Protein AF-0000000082107453 (afdb_homodimer)

Organism: Oncorhynchus tshawytscha (NCBI:txid74940)

Radius of gyration: 22.56 Å; Cα contacts (8 Å, |Δi|>4): 355; chains: 2; bounding box: 52×64×51 Å

pLDDT: mean 83.64, std 21.7, range [22.55, 98.5]

Sequence (308 aa):
MDPKAVREDLRLFQSTLLQDGLKELLNENKLIDCILKVGDRSLPCHRLILAACSPYFRELYFSGDAKEMEKEVVLENLDPTIMEMIVNYMYSAEIDITDDNVQDIFAVANRFQIPSVFTVCANFLQKKLSPGNCMDCLSTKRIKELHYSATFIRMDPKAVREDLRLFQSTLLQDGLKELLNENKLIDCILKVGDRSLPCHRLILAACSPYFRELYFSGDAKEMEKEVVLENLDPTIMEMIVNYMYSAEIDITDDNVQDIFAVANRFQIPSVFTVCANFLQKKLSPGNCMDCLSTKRIKELHYSATFIR

Solvent-accessible surface area (backbone atoms only — not comparable to full-atom values): 17116 Å² total; per-residue (Å²): 129,61,65,67,58,53,48,52,47,40,36,53,40,40,48,50,43,39,26,53,24,43,42,50,33,56,75,67,64,52,81,58,60,27,31,43,31,23,79,94,42,76,44,75,39,42,57,68,60,45,33,24,50,10,64,48,47,31,45,64,62,61,74,56,76,65,91,66,67,66,48,64,45,81,46,75,99,50,61,48,69,54,51,52,44,51,53,44,22,77,39,61,36,47,73,92,79,44,90,89,46,31,65,62,47,30,53,51,23,56,73,44,41,26,65,60,57,29,50,54,35,50,50,56,52,49,62,51,53,35,65,89,53,18,72,75,65,71,84,71,67,71,60,53,64,58,56,59,68,58,59,65,79,109,129,61,66,65,57,53,49,52,48,41,36,52,41,38,48,50,42,40,25,53,24,42,42,51,32,55,76,66,63,53,81,59,61,27,31,43,32,23,79,95,41,75,43,77,39,42,57,69,60,45,32,24,50,11,64,49,46,32,46,64,62,62,74,55,78,67,89,65,66,66,47,62,42,81,44,75,98,49,60,47,69,54,52,50,44,52,54,44,22,77,39,62,37,48,72,91,78,44,91,90,45,33,66,61,48,31,53,50,23,55,72,42,41,26,63,59,56,29,51,53,35,51,50,56,53,48,62,49,48,37,66,89,53,16,75,78,68,68,73,76,68,73,62,53,64,59,57,59,68,59,61,66,80,110

InterPro domains:
  IPR000210 BTB/POZ domain [PF00651] (22-128)
  IPR000210 BTB/POZ domain [PS50097] (32-99)
  IPR000210 BTB/POZ domain [SM00225] (32-129)
  IPR011333 SKP1/BTB/POZ domain superfamily [G3DSA:3.30.710.10] (5-151)
  IPR011333 SKP1/BTB/POZ domain superfamily [SSF54695] (16-127)

Foldseek 3Di:
DPPVVVVVVVVVVVLQVQLVVQVVCLVVVHPFQAWEAEPPDIRTDHLVLLLVQFVQSVCVCPVDDNVDDDRYDYDYPADPVLVVQVRNCSRHVDHDDDPVCLVRNLVVCVVRVRPVSVVVSLVVVVVCCPVVNVVPVPDPPPNVVSVVVVVVVD/DPPVVVVVVVVVVVLQVQLVVQVVCLVVVHPFQAWEAEPPDIRTDHLVLLLVQFVQSVCVCPVDDNVDDDRYDYDYPADPVLVVQVRNCSRHVDHDDDPVCLVRNLVVCVVRVRPVSVVVSLVVVVVCCPVVNVPPPPPPPPNVVSVVVVVVVD

Nearest PDB structures (foldseek):
  4hxi-assembly1_A  TM=8.666E-01  e=2.387E-11  Homo sapiens
  8gq6-assembly1_A  TM=8.359E-01  e=3.745E-11  Homo sapiens
  8h38-assembly1_I  TM=8.330E-01  e=4.542E-11  Homo sapiens
  8h33-assembly1_B  TM=8.153E-01  e=6.681E-11  Homo sapiens
  8khp-assembly1_B  TM=8.112E-01  e=5.165E-11  Homo sapiens

Structure (mmCIF, N/CA/C/O backbone):
data_AF-0000000082107453-model_v1
#
loop_
_entity.id
_entity.type
_entity.pdbx_description
1 polymer 'BTB domain-containing protein'
#
loop_
_atom_site.group_PDB
_atom_site.id
_atom_site.type_symbol
_atom_site.label_atom_id
_atom_site.label_alt_id
_atom_site.label_comp_id
_atom_site.label_asym_id
_atom_site.label_entity_id
_atom_site.label_seq_id
_atom_site.pdbx_PDB_ins_code
_atom_site.Cartn_x
_atom_site.Cartn_y
_atom_site.Cartn_z
_atom_site.occupancy
_atom_site.B_iso_or_equiv
_atom_site.auth_seq_id
_atom_site.auth_comp_id
_atom_site.auth_asym_id
_atom_site.auth_atom_id
_atom_site.pdbx_PDB_model_num
ATOM 1 N N . MET A 1 1 ? 19.172 20 5.113 1 64.06 1 MET A N 1
ATOM 2 C CA . MET A 1 1 ? 19.078 18.562 4.805 1 64.06 1 MET A CA 1
ATOM 3 C C . MET A 1 1 ? 18.984 18.344 3.299 1 64.06 1 MET A C 1
ATOM 5 O O . MET A 1 1 ? 18.391 19.156 2.582 1 64.06 1 MET A O 1
ATOM 9 N N . ASP A 1 2 ? 19.719 17.453 2.723 1 81.94 2 ASP A N 1
ATOM 10 C CA . ASP A 1 2 ? 19.656 17.125 1.303 1 81.94 2 ASP A CA 1
ATOM 11 C C . ASP A 1 2 ? 18.25 16.703 0.891 1 81.94 2 ASP A C 1
ATOM 13 O O . ASP A 1 2 ? 17.703 15.734 1.416 1 81.94 2 ASP A O 1
ATOM 17 N N . PRO A 1 3 ? 17.656 17.484 0.155 1 82.81 3 PRO A N 1
ATOM 18 C CA . PRO A 1 3 ? 16.281 17.203 -0.256 1 82.81 3 PRO A CA 1
ATOM 19 C C . PRO A 1 3 ? 16.109 15.797 -0.823 1 82.81 3 PRO A C 1
ATOM 21 O O . PRO A 1 3 ? 15.055 15.18 -0.64 1 82.81 3 PRO A O 1
ATOM 24 N N . LYS A 1 4 ? 17.031 15.352 -1.451 1 85.31 4 LYS A N 1
ATOM 25 C CA . LYS A 1 4 ? 16.969 14 -2.004 1 85.31 4 LYS A CA 1
ATOM 26 C C . LYS A 1 4 ? 16.906 12.953 -0.893 1 85.31 4 LYS A C 1
ATOM 28 O O . LYS A 1 4 ? 16.156 11.984 -0.984 1 85.31 4 LYS A O 1
ATOM 33 N N . ALA A 1 5 ? 17.688 13.234 0.056 1 84.81 5 ALA A N 1
ATOM 34 C CA . ALA A 1 5 ? 17.734 12.305 1.187 1 84.81 5 ALA A CA 1
ATOM 35 C C . ALA A 1 5 ? 16.391 12.281 1.925 1 84.81 5 ALA A C 1
ATOM 37 O O . ALA A 1 5 ? 15.93 11.219 2.336 1 84.81 5 ALA A O 1
ATOM 38 N N . VAL A 1 6 ? 15.797 13.398 2.08 1 86.31 6 VAL A N 1
ATOM 39 C CA . VAL A 1 6 ? 14.523 13.508 2.775 1 86.31 6 VAL A CA 1
ATOM 40 C C . VAL A 1 6 ? 13.445 12.742 1.998 1 86.31 6 VAL A C 1
ATOM 42 O O . VAL A 1 6 ? 12.625 12.039 2.588 1 86.31 6 VAL A O 1
ATOM 45 N N . ARG A 1 7 ? 13.492 12.875 0.689 1 89.12 7 ARG A N 1
ATOM 46 C CA . ARG A 1 7 ? 12.523 12.188 -0.157 1 89.12 7 ARG A CA 1
ATOM 47 C C . ARG A 1 7 ? 12.672 10.672 -0.033 1 89.12 7 ARG A C 1
ATOM 49 O O . ARG A 1 7 ? 11.68 9.945 0.022 1 89.12 7 ARG A O 1
ATOM 56 N N . GLU A 1 8 ? 13.82 10.227 -0.028 1 87.69 8 GLU A N 1
ATOM 57 C CA . GLU A 1 8 ? 14.078 8.789 0.087 1 87.69 8 GLU A CA 1
ATOM 58 C C . GLU A 1 8 ? 13.617 8.25 1.438 1 87.69 8 GLU A C 1
ATOM 60 O O . GLU A 1 8 ? 13.078 7.152 1.521 1 87.69 8 GLU A O 1
ATOM 65 N N . ASP A 1 9 ? 13.844 9.078 2.41 1 88.38 9 ASP A N 1
ATOM 66 C CA . ASP A 1 9 ? 13.391 8.688 3.74 1 88.38 9 ASP A CA 1
ATOM 67 C C . ASP A 1 9 ? 11.867 8.594 3.795 1 88.38 9 ASP A C 1
ATOM 69 O O . ASP A 1 9 ? 11.32 7.637 4.352 1 88.38 9 ASP A O 1
ATOM 73 N N . LEU A 1 10 ? 11.289 9.531 3.182 1 91.69 10 LEU A N 1
ATOM 74 C CA . LEU A 1 10 ? 9.828 9.555 3.166 1 91.69 10 LEU A CA 1
ATOM 75 C C . LEU A 1 10 ? 9.273 8.32 2.453 1 91.69 10 LEU A C 1
ATOM 77 O O . LEU A 1 10 ? 8.305 7.719 2.91 1 91.69 10 LEU A O 1
ATOM 81 N N . ARG A 1 11 ? 9.914 7.949 1.403 1 91.25 11 ARG A N 1
ATOM 82 C CA . ARG A 1 11 ? 9.477 6.777 0.65 1 91.25 11 ARG A CA 1
ATOM 83 C C . ARG A 1 11 ? 9.625 5.508 1.481 1 91.25 11 ARG A C 1
ATOM 85 O O . ARG A 1 11 ? 8.719 4.676 1.518 1 91.25 11 ARG A O 1
ATOM 92 N N . LEU A 1 12 ? 10.773 5.43 2.139 1 90.5 12 LEU A N 1
ATOM 93 C CA . LEU A 1 12 ? 11.047 4.258 2.961 1 90.5 12 LEU A CA 1
ATOM 94 C C . LEU A 1 12 ? 10.07 4.176 4.129 1 90.5 12 LEU A C 1
ATOM 96 O O . LEU A 1 12 ? 9.531 3.105 4.422 1 90.5 12 LEU A O 1
ATOM 100 N N . PHE A 1 13 ? 9.805 5.285 4.77 1 92.25 13 PHE A N 1
ATOM 101 C CA . PHE A 1 13 ? 8.898 5.312 5.914 1 92.25 13 PHE A CA 1
ATOM 102 C C . PHE A 1 13 ? 7.477 4.98 5.488 1 92.25 13 PHE A C 1
ATOM 104 O O . PHE A 1 13 ? 6.805 4.172 6.129 1 92.25 13 PHE A O 1
ATOM 111 N N . GLN A 1 14 ? 7.129 5.578 4.438 1 94.44 14 GLN A N 1
ATOM 112 C CA . GLN A 1 14 ? 5.766 5.355 3.969 1 94.44 14 GLN A CA 1
ATOM 113 C C . GLN A 1 14 ? 5.551 3.898 3.574 1 94.44 14 GLN A C 1
ATOM 115 O O . GLN A 1 14 ? 4.52 3.309 3.9 1 94.44 14 GLN A O 1
ATOM 120 N N . SER A 1 15 ? 6.461 3.336 2.818 1 94.81 15 SER A N 1
ATOM 121 C CA . SER A 1 15 ? 6.34 1.95 2.377 1 94.81 15 SER A CA 1
ATOM 122 C C . SER A 1 15 ? 6.254 0.998 3.564 1 94.81 15 SER A C 1
ATOM 124 O O . SER A 1 15 ? 5.422 0.085 3.574 1 94.81 15 SER A O 1
ATOM 126 N N . THR A 1 16 ? 7.141 1.257 4.531 1 94.19 16 THR A N 1
ATOM 127 C CA . THR A 1 16 ? 7.137 0.411 5.719 1 94.19 16 THR A CA 1
ATOM 128 C C . THR A 1 16 ? 5.82 0.553 6.48 1 94.19 16 THR A C 1
ATOM 130 O O . THR A 1 16 ? 5.219 -0.446 6.879 1 94.19 16 THR A O 1
ATOM 133 N N . LEU A 1 17 ? 5.398 1.759 6.691 1 94.75 17 LEU A N 1
ATOM 134 C CA . LEU A 1 17 ? 4.141 2.031 7.387 1 94.75 17 LEU A CA 1
ATOM 135 C C . LEU A 1 17 ? 2.973 1.352 6.684 1 94.75 17 LEU A C 1
ATOM 137 O O . LEU A 1 17 ? 2.174 0.663 7.324 1 94.7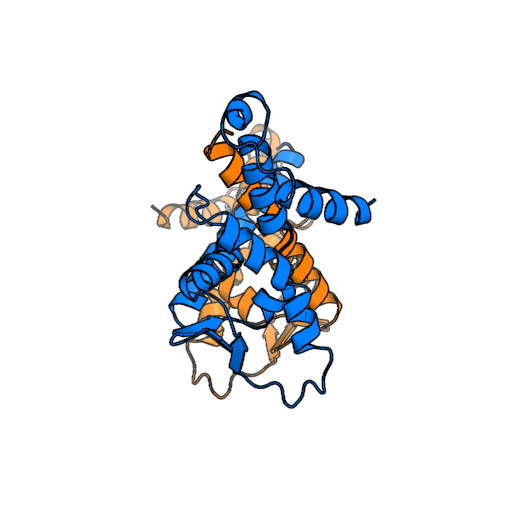5 17 LEU A O 1
ATOM 141 N N . LEU A 1 18 ? 2.891 1.511 5.387 1 97.5 18 LEU A N 1
ATOM 142 C CA . LEU A 1 18 ? 1.791 0.958 4.605 1 97.5 18 LEU A CA 1
ATOM 143 C C . LEU A 1 18 ? 1.813 -0.566 4.637 1 97.5 18 LEU A C 1
ATOM 145 O O . LEU A 1 18 ? 0.787 -1.201 4.891 1 97.5 18 LEU A O 1
ATOM 149 N N . GLN A 1 19 ? 2.951 -1.131 4.402 1 96.94 19 GLN A N 1
ATOM 150 C CA . GLN A 1 19 ? 3.086 -2.584 4.391 1 96.94 19 GLN A CA 1
ATOM 151 C C . GLN A 1 19 ? 2.709 -3.182 5.742 1 96.94 19 GLN A C 1
ATOM 153 O O . GLN A 1 19 ? 1.953 -4.152 5.809 1 96.94 19 GLN A O 1
ATOM 158 N N . ASP A 1 20 ? 3.209 -2.594 6.816 1 96.94 20 ASP A N 1
ATOM 159 C CA . ASP A 1 20 ? 2.885 -3.068 8.156 1 96.94 20 ASP A CA 1
ATOM 160 C C . ASP A 1 20 ? 1.385 -2.965 8.43 1 96.94 20 ASP A C 1
ATOM 162 O O . ASP A 1 20 ? 0.781 -3.891 8.969 1 96.94 20 ASP A O 1
ATOM 166 N N . GLY A 1 21 ? 0.876 -1.906 8.055 1 97.75 21 GLY A N 1
ATOM 167 C CA . GLY A 1 21 ? -0.551 -1.704 8.25 1 97.75 21 GLY A CA 1
ATOM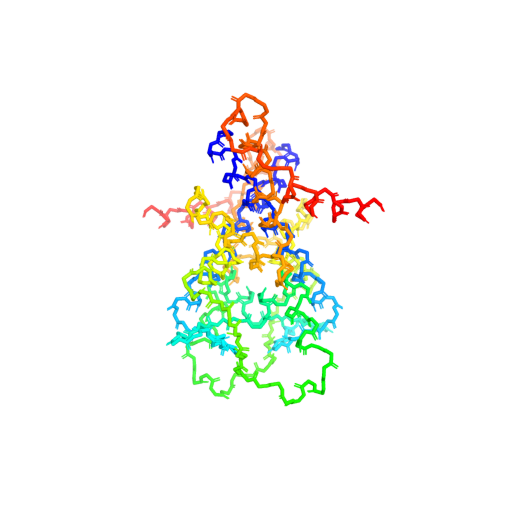 168 C C . GLY A 1 21 ? -1.405 -2.686 7.473 1 97.75 21 GLY A C 1
ATOM 169 O O . GLY A 1 21 ? -2.359 -3.252 8.016 1 97.75 21 GLY A O 1
ATOM 170 N N . LEU A 1 22 ? -1.079 -2.891 6.273 1 98.44 22 LEU A N 1
ATOM 171 C CA . LEU A 1 22 ? -1.831 -3.807 5.422 1 98.44 22 LEU A CA 1
ATOM 172 C C . LEU A 1 22 ? -1.722 -5.238 5.938 1 98.44 22 LEU A C 1
ATOM 174 O O . LEU A 1 22 ? -2.711 -5.977 5.945 1 98.44 22 LEU A O 1
ATOM 178 N N . LYS A 1 23 ? -0.529 -5.559 6.324 1 97.69 23 LYS A N 1
ATOM 179 C CA . LYS A 1 23 ? -0.326 -6.895 6.875 1 97.69 23 LYS A CA 1
ATOM 180 C C . LYS A 1 23 ? -1.166 -7.102 8.133 1 97.69 23 LYS A C 1
ATOM 182 O O . LYS A 1 23 ? -1.772 -8.164 8.312 1 97.69 23 LYS A O 1
ATOM 187 N N . GLU A 1 24 ? -1.141 -6.152 8.945 1 97.56 24 GLU A N 1
ATOM 188 C CA . GLU A 1 24 ? -1.918 -6.238 10.18 1 97.56 24 GLU A CA 1
ATOM 189 C C . GLU A 1 24 ? -3.408 -6.387 9.883 1 97.56 24 GLU A C 1
ATOM 191 O O . GLU A 1 24 ? -4.082 -7.23 10.477 1 97.56 24 GLU A O 1
ATOM 196 N N . LEU A 1 25 ? -3.906 -5.617 8.992 1 97.88 25 LEU A N 1
ATOM 197 C CA . LEU A 1 25 ? -5.32 -5.676 8.641 1 97.88 25 LEU A CA 1
ATOM 198 C C . LEU A 1 25 ? -5.672 -7.02 8.016 1 97.88 25 LEU A C 1
ATOM 200 O O . LEU A 1 25 ? -6.723 -7.59 8.305 1 97.88 25 LEU A O 1
ATOM 204 N N . LEU A 1 26 ? -4.77 -7.508 7.188 1 98.12 26 LEU A N 1
ATOM 205 C CA . LEU A 1 26 ? -4.973 -8.82 6.594 1 98.12 26 LEU A CA 1
ATOM 206 C C . LEU A 1 26 ? -4.996 -9.906 7.664 1 98.12 26 LEU A C 1
ATOM 208 O O . LEU A 1 26 ? -5.906 -10.742 7.688 1 98.12 26 LEU A O 1
ATOM 212 N N . ASN A 1 27 ? -4.051 -9.836 8.586 1 97.5 27 ASN A N 1
ATOM 213 C CA . ASN A 1 27 ? -3.928 -10.844 9.641 1 97.5 27 ASN A CA 1
ATOM 214 C C . ASN A 1 27 ? -5.129 -10.82 10.578 1 97.5 27 ASN A C 1
ATOM 216 O O . ASN A 1 27 ? -5.531 -11.852 11.102 1 97.5 27 ASN A O 1
ATOM 220 N N . GLU A 1 28 ? -5.742 -9.68 10.703 1 96.94 28 GLU A N 1
ATOM 221 C CA . GLU A 1 28 ? -6.887 -9.523 11.594 1 96.94 28 GLU A CA 1
ATOM 222 C C . GLU A 1 28 ? -8.203 -9.688 10.836 1 96.94 28 GLU A C 1
ATOM 224 O O . GLU A 1 28 ? -9.281 -9.539 11.414 1 96.94 28 GLU A O 1
ATOM 229 N N . ASN A 1 29 ? -8.156 -10 9.578 1 96.94 29 ASN A N 1
ATOM 230 C CA . ASN A 1 29 ? -9.32 -10.156 8.711 1 96.94 29 ASN A CA 1
ATOM 231 C C . ASN A 1 29 ? -10.219 -8.93 8.758 1 96.94 29 ASN A C 1
ATOM 233 O O . ASN A 1 29 ? -11.445 -9.055 8.859 1 96.94 29 ASN A O 1
ATOM 237 N N . LYS A 1 30 ? -9.539 -7.789 8.75 1 96.25 30 LYS A N 1
ATOM 238 C CA . LYS A 1 30 ? -10.281 -6.535 8.758 1 96.25 30 LYS A CA 1
ATOM 239 C C . LYS A 1 30 ? -10.461 -5.996 7.34 1 96.25 30 LYS A C 1
ATOM 241 O O . LYS A 1 30 ? -9.508 -5.977 6.555 1 96.25 30 LYS A O 1
ATOM 246 N N . LEU A 1 31 ? -11.68 -5.66 6.969 1 95.44 31 LEU A N 1
ATOM 247 C CA . LEU A 1 31 ? -12.078 -5.055 5.699 1 95.44 31 LEU A CA 1
ATOM 248 C C . LEU A 1 31 ? -11.891 -6.039 4.547 1 95.44 31 LEU A C 1
ATOM 250 O O . LEU A 1 31 ? -11.633 -5.629 3.416 1 95.44 31 LEU A O 1
ATOM 254 N N . ILE A 1 32 ? -11.977 -7.328 4.898 1 97.38 32 ILE A N 1
ATOM 255 C CA . ILE A 1 32 ? -11.875 -8.352 3.863 1 97.38 32 ILE A CA 1
ATOM 256 C C . ILE A 1 32 ? -13.086 -8.273 2.939 1 97.38 32 ILE A C 1
ATOM 258 O O . ILE A 1 32 ? -14.227 -8.297 3.402 1 97.38 32 ILE A O 1
ATOM 262 N N . ASP A 1 33 ? -12.812 -8.172 1.653 1 96.19 33 ASP A N 1
ATOM 263 C CA . ASP A 1 33 ? -13.938 -8.086 0.73 1 96.19 33 ASP A CA 1
ATOM 264 C C . ASP A 1 33 ? -13.758 -9.039 -0.447 1 96.19 33 ASP A C 1
ATOM 266 O O . ASP A 1 33 ? -14.508 -8.977 -1.422 1 96.19 33 ASP A O 1
ATOM 270 N N . CYS A 1 34 ? -12.766 -9.867 -0.36 1 96.06 34 CYS A N 1
ATOM 271 C CA . CYS A 1 34 ? -12.516 -10.883 -1.382 1 96.06 34 CYS A CA 1
ATOM 272 C C . CYS A 1 34 ? -11.883 -12.125 -0.773 1 96.06 34 CYS A C 1
ATOM 274 O O . CYS A 1 34 ? -11.078 -12.031 0.152 1 96.06 34 CYS A O 1
ATOM 276 N N . ILE A 1 35 ? -12.25 -13.289 -1.293 1 98.06 35 ILE A N 1
ATOM 277 C CA . ILE A 1 35 ? -11.656 -14.562 -0.889 1 98.06 35 ILE A CA 1
ATOM 278 C C . ILE A 1 35 ? -11.172 -15.32 -2.121 1 98.06 35 ILE A C 1
ATOM 280 O O . ILE A 1 35 ? -11.961 -15.633 -3.016 1 98.06 35 ILE A O 1
ATOM 284 N N . LEU A 1 36 ? -9.922 -15.625 -2.195 1 97.94 36 LEU A N 1
ATOM 285 C CA . LEU A 1 36 ? -9.375 -16.469 -3.24 1 97.94 36 LEU A CA 1
ATOM 286 C C . LEU A 1 36 ? -9.469 -17.953 -2.85 1 97.94 36 LEU A C 1
ATOM 288 O O . LEU A 1 36 ? -8.875 -18.375 -1.856 1 97.94 36 LEU A O 1
ATOM 292 N N . LYS A 1 37 ? -10.219 -18.672 -3.547 1 98.12 37 LYS A N 1
ATOM 293 C CA . LYS A 1 37 ? -10.344 -20.109 -3.336 1 98.12 37 LYS A CA 1
ATOM 294 C C . LYS A 1 37 ? -9.344 -20.875 -4.199 1 98.12 37 LYS A C 1
ATOM 296 O O . LYS A 1 37 ? -9.453 -20.891 -5.43 1 98.12 37 LYS A O 1
ATOM 301 N N . VAL A 1 38 ? -8.414 -21.516 -3.602 1 97.75 38 VAL A N 1
ATOM 302 C CA . VAL A 1 38 ? -7.355 -22.266 -4.277 1 97.75 38 VAL A CA 1
ATOM 303 C C . VAL A 1 38 ? -7.281 -23.672 -3.713 1 97.75 38 VAL A C 1
ATOM 305 O O . VAL A 1 38 ? -6.812 -23.875 -2.59 1 97.75 38 VAL A O 1
ATOM 308 N N . GLY A 1 39 ? -7.703 -24.625 -4.48 1 95.31 39 GLY A N 1
ATOM 309 C CA . GLY A 1 39 ? -7.785 -25.969 -3.943 1 95.31 39 GLY A CA 1
ATOM 310 C C . GLY A 1 39 ? -8.648 -26.062 -2.699 1 95.31 39 GLY A C 1
ATOM 311 O O . GLY A 1 39 ? -9.828 -25.703 -2.725 1 95.31 39 GLY A O 1
ATOM 312 N N . ASP A 1 40 ? -8.062 -26.453 -1.599 1 95.25 40 ASP A N 1
ATOM 313 C CA . ASP A 1 40 ? -8.805 -26.641 -0.354 1 95.25 40 ASP A CA 1
ATOM 314 C C . ASP A 1 40 ? -8.586 -25.453 0.591 1 95.25 40 ASP A C 1
ATOM 316 O O . ASP A 1 40 ? -9.039 -25.484 1.736 1 95.25 40 ASP A O 1
ATOM 320 N N . ARG A 1 41 ? -7.984 -24.406 0.084 1 97.19 41 ARG A N 1
ATOM 321 C CA . ARG A 1 41 ? -7.695 -23.266 0.94 1 97.19 41 ARG A CA 1
ATOM 322 C C . ARG A 1 41 ? -8.469 -22.031 0.48 1 97.19 41 ARG A C 1
ATOM 324 O O . ARG A 1 41 ? -8.773 -21.891 -0.705 1 97.19 41 ARG A O 1
ATOM 331 N N . SER A 1 42 ? -8.805 -21.297 1.475 1 97.88 42 SER A N 1
ATOM 332 C CA . SER A 1 42 ? -9.422 -19.984 1.25 1 97.88 42 SER A CA 1
ATOM 333 C C . SER A 1 42 ? -8.523 -18.859 1.762 1 97.88 42 SER A C 1
ATOM 335 O O . SER A 1 42 ? -8.164 -18.844 2.941 1 97.88 42 SER A O 1
ATOM 337 N N . LEU A 1 43 ? -8.156 -17.938 0.886 1 98 43 LEU A N 1
ATOM 338 C CA . LEU A 1 43 ? -7.254 -16.844 1.228 1 98 43 LEU A CA 1
ATOM 339 C C . LEU A 1 43 ? -7.996 -15.516 1.238 1 98 43 LEU A C 1
ATOM 341 O O . LEU A 1 43 ? -8.312 -14.969 0.179 1 98 43 LEU A O 1
ATOM 345 N N . PRO A 1 44 ? -8.305 -15.055 2.414 1 98.19 44 PRO A N 1
ATOM 346 C CA . PRO A 1 44 ? -8.914 -13.727 2.479 1 98.19 44 PRO A CA 1
ATOM 347 C C . PRO A 1 44 ? -7.969 -12.617 2.02 1 98.19 44 PRO A C 1
ATOM 349 O O . PRO A 1 44 ? -6.781 -12.641 2.35 1 98.19 44 PRO A O 1
ATOM 352 N N . CYS A 1 45 ? -8.453 -11.695 1.204 1 98.19 45 CYS A N 1
ATOM 353 C CA . CYS A 1 45 ? -7.66 -10.594 0.666 1 98.19 45 CYS A CA 1
ATOM 354 C C . CYS A 1 45 ? -8.5 -9.328 0.553 1 98.19 45 CYS A C 1
ATOM 356 O O . CYS A 1 45 ? -9.672 -9.312 0.923 1 98.19 45 CYS A O 1
ATOM 358 N N . HIS A 1 46 ? -7.941 -8.312 0.138 1 98.38 46 HIS A N 1
ATOM 359 C CA . HIS A 1 46 ? -8.609 -7.066 -0.223 1 98.38 46 HIS A CA 1
ATOM 360 C C . HIS A 1 46 ? -8.578 -6.844 -1.731 1 98.38 46 HIS A C 1
ATOM 362 O O . HIS A 1 46 ? -7.508 -6.883 -2.348 1 98.38 46 HIS A O 1
ATOM 368 N N . ARG A 1 47 ? -9.734 -6.57 -2.336 1 97.31 47 ARG A N 1
ATOM 369 C CA . ARG A 1 47 ? -9.812 -6.34 -3.773 1 97.31 47 ARG A CA 1
ATOM 370 C C . ARG A 1 47 ? -8.891 -5.207 -4.199 1 97.31 47 ARG A C 1
ATOM 372 O O . ARG A 1 47 ? -8.258 -5.277 -5.258 1 97.31 47 ARG A O 1
ATOM 379 N N . LEU A 1 48 ? -8.812 -4.164 -3.381 1 98.25 48 LEU A N 1
ATOM 380 C CA . LEU A 1 48 ? -7.996 -2.988 -3.678 1 98.25 48 LEU A CA 1
ATOM 381 C C . LEU A 1 48 ? -6.539 -3.381 -3.898 1 98.25 48 LEU A C 1
ATOM 383 O O . LEU A 1 48 ? -5.906 -2.916 -4.848 1 98.25 48 LEU A O 1
ATOM 387 N N . ILE A 1 49 ? -5.969 -4.234 -3.043 1 98.5 49 ILE A N 1
ATOM 388 C CA . ILE A 1 49 ? -4.566 -4.629 -3.105 1 98.5 49 ILE A CA 1
ATOM 389 C C . ILE A 1 49 ? -4.336 -5.527 -4.316 1 98.5 49 ILE A C 1
ATOM 391 O O . ILE A 1 49 ? -3.365 -5.352 -5.055 1 98.5 49 ILE A O 1
ATOM 395 N N . LEU A 1 50 ? -5.281 -6.492 -4.547 1 97.88 50 LEU A N 1
ATOM 396 C CA . LEU A 1 50 ? -5.16 -7.375 -5.699 1 97.88 50 LEU A CA 1
ATOM 397 C C . LEU A 1 50 ? -5.195 -6.578 -7 1 97.88 50 LEU A C 1
ATOM 399 O O . LEU A 1 50 ? -4.363 -6.789 -7.887 1 97.88 50 LEU A O 1
ATOM 403 N N . ALA A 1 51 ? -6.125 -5.617 -7.066 1 97.5 51 ALA A N 1
ATOM 404 C CA . ALA A 1 51 ? -6.285 -4.816 -8.273 1 97.5 51 ALA A CA 1
ATOM 405 C C . ALA A 1 51 ? -5.094 -3.887 -8.484 1 97.5 51 ALA A C 1
ATOM 407 O O . ALA A 1 51 ? -4.711 -3.596 -9.617 1 97.5 51 ALA A O 1
ATOM 408 N N . ALA A 1 52 ? -4.547 -3.395 -7.402 1 98 52 ALA A N 1
ATOM 409 C CA . ALA A 1 52 ? -3.416 -2.473 -7.496 1 98 52 ALA A CA 1
ATOM 410 C C . ALA A 1 52 ? -2.158 -3.191 -7.977 1 98 52 ALA A C 1
ATOM 412 O O . ALA A 1 52 ? -1.355 -2.619 -8.719 1 98 52 ALA A O 1
ATOM 413 N N . CYS A 1 53 ? -2.016 -4.445 -7.59 1 97.62 53 CYS A N 1
ATOM 414 C CA . CYS A 1 53 ? -0.74 -5.121 -7.801 1 97.62 53 CYS A CA 1
ATOM 415 C C . CYS A 1 53 ? -0.802 -6.039 -9.016 1 97.62 53 CYS A C 1
ATOM 417 O O . CYS A 1 53 ? 0.233 -6.477 -9.523 1 97.62 53 CYS A O 1
ATOM 419 N N . SER A 1 54 ? -1.986 -6.34 -9.5 1 97.62 54 SER A N 1
ATOM 420 C CA . SER A 1 54 ? -2.158 -7.32 -10.562 1 97.62 54 SER A CA 1
ATOM 421 C C . SER A 1 54 ? -3.137 -6.824 -11.625 1 97.62 54 SER A C 1
ATOM 423 O O . SER A 1 54 ? -4.344 -6.75 -11.375 1 97.62 54 SER A O 1
ATOM 425 N N . PRO A 1 55 ? -2.689 -6.52 -12.82 1 96.31 55 PRO A N 1
ATOM 426 C CA . PRO A 1 55 ? -3.598 -6.168 -13.914 1 96.31 55 PRO A CA 1
ATOM 427 C C . PRO A 1 55 ? -4.664 -7.234 -14.164 1 96.31 55 PRO A C 1
ATOM 429 O O . PRO A 1 55 ? -5.793 -6.906 -14.547 1 96.31 55 PRO A O 1
ATOM 432 N N . TYR A 1 56 ? -4.348 -8.477 -13.961 1 96.62 56 TYR A N 1
ATOM 433 C CA . TYR A 1 56 ? -5.305 -9.562 -14.094 1 96.62 56 TYR A CA 1
ATOM 434 C C . TYR A 1 56 ? -6.488 -9.367 -13.148 1 96.62 56 TYR A C 1
ATOM 436 O O . TYR A 1 56 ? -7.645 -9.383 -13.586 1 96.62 56 TYR A O 1
ATOM 444 N N . PHE A 1 57 ? -6.191 -9.133 -11.906 1 96.06 57 PHE A N 1
ATOM 445 C CA . PHE A 1 57 ? -7.254 -8.961 -10.922 1 96.06 57 PHE A CA 1
ATOM 446 C C . PHE A 1 57 ? -7.969 -7.629 -11.133 1 96.06 57 PHE A C 1
ATOM 448 O O . PHE A 1 57 ? -9.172 -7.523 -10.891 1 96.06 57 PHE A O 1
ATOM 455 N N . ARG A 1 58 ? -7.219 -6.652 -11.562 1 95.62 58 ARG A N 1
ATOM 456 C CA . ARG A 1 58 ? -7.844 -5.371 -11.867 1 95.62 58 ARG A CA 1
ATOM 457 C C . ARG A 1 58 ? -8.922 -5.527 -12.93 1 95.62 58 ARG A C 1
ATOM 459 O O . ARG A 1 58 ? -10.039 -5.027 -12.766 1 95.62 58 ARG A O 1
ATOM 466 N N . GLU A 1 59 ? -8.633 -6.219 -14.008 1 94.44 59 GLU A N 1
ATOM 467 C CA . GLU A 1 59 ? -9.578 -6.473 -15.086 1 94.44 59 GLU A CA 1
ATOM 468 C C . GLU A 1 59 ? -10.734 -7.344 -14.609 1 94.44 59 GLU A C 1
ATOM 470 O O . GLU A 1 59 ? -11.891 -7.113 -14.977 1 94.44 59 GLU A O 1
ATOM 475 N N . LEU A 1 60 ? -10.375 -8.266 -13.805 1 92.5 60 LEU A N 1
ATOM 476 C CA . LEU A 1 60 ? -11.391 -9.164 -13.273 1 92.5 60 LEU A CA 1
ATOM 477 C C . LEU A 1 60 ? -12.453 -8.391 -12.5 1 92.5 60 LEU A C 1
ATOM 479 O O . LEU A 1 60 ? -13.648 -8.664 -12.648 1 92.5 60 LEU A O 1
ATOM 483 N N . TYR A 1 61 ? -12.078 -7.398 -11.766 1 92.31 61 TYR A N 1
ATOM 484 C CA . TYR A 1 61 ? -13.008 -6.691 -10.891 1 92.31 61 TYR A CA 1
ATOM 485 C C . TYR A 1 61 ? -13.719 -5.566 -11.633 1 92.31 61 TYR A C 1
ATOM 487 O O . TYR A 1 61 ? -14.797 -5.133 -11.234 1 92.31 61 TYR A O 1
ATOM 495 N N . PHE A 1 62 ? -13.242 -5.102 -12.734 1 90.38 62 PHE A N 1
ATOM 496 C CA . PHE A 1 62 ? -13.844 -3.92 -13.344 1 90.38 62 PHE A CA 1
ATOM 497 C C . PHE A 1 62 ? -14.383 -4.238 -14.734 1 90.38 62 PHE A C 1
ATOM 499 O O . PHE A 1 62 ? -15 -3.385 -15.375 1 90.38 62 PHE A O 1
ATOM 506 N N . SER A 1 63 ? -14.117 -5.305 -15.445 1 81.25 63 SER A N 1
ATOM 507 C CA . SER A 1 63 ? -14.664 -5.676 -16.75 1 81.25 63 SER A CA 1
ATOM 508 C C . SER A 1 63 ? -16.172 -5.953 -16.656 1 81.25 63 SER A C 1
ATOM 510 O O . SER A 1 63 ? -16.891 -5.781 -17.641 1 81.25 63 SER A O 1
ATOM 512 N N . GLY A 1 64 ? -16.766 -6.508 -15.594 1 66.31 64 GLY A N 1
ATOM 513 C CA . GLY A 1 64 ? -18.188 -6.82 -15.516 1 66.31 64 GLY A CA 1
ATOM 514 C C . GLY A 1 64 ? -18.969 -5.812 -14.703 1 66.31 64 GLY A C 1
ATOM 515 O O . GLY A 1 64 ? -18.438 -4.785 -14.281 1 66.31 64 GLY A O 1
ATOM 516 N N . ASP A 1 65 ? -20.422 -5.809 -14.617 1 58.16 65 ASP A N 1
ATOM 517 C CA . ASP A 1 65 ? -21.297 -4.965 -13.805 1 58.16 65 ASP A CA 1
ATOM 518 C C . ASP A 1 65 ? -20.922 -5.047 -12.328 1 58.16 65 ASP A C 1
ATOM 520 O O . ASP A 1 65 ? -20.844 -6.141 -11.758 1 58.16 65 ASP A O 1
ATOM 524 N N . ALA A 1 66 ? -20.203 -4.086 -11.914 1 52.84 66 ALA A N 1
ATOM 525 C CA . ALA A 1 66 ? -19.641 -3.873 -10.578 1 52.84 66 ALA A CA 1
ATOM 526 C C . ALA A 1 66 ? -20.562 -4.453 -9.508 1 52.84 66 ALA A C 1
ATOM 528 O O . ALA A 1 66 ? -20.094 -4.934 -8.469 1 52.84 66 ALA A O 1
ATOM 529 N N . LYS A 1 67 ? -21.922 -4.387 -9.711 1 53.59 67 LYS A N 1
ATOM 530 C CA . LYS A 1 67 ? -22.938 -4.574 -8.68 1 53.59 67 LYS A CA 1
ATOM 531 C C . LYS A 1 67 ? -22.875 -5.984 -8.102 1 53.59 67 LYS A C 1
ATOM 533 O O . LYS A 1 67 ? -23.375 -6.234 -7 1 53.59 67 LYS A O 1
ATOM 538 N N . GLU A 1 68 ? -22.312 -6.93 -9.062 1 55.91 68 GLU A N 1
ATOM 539 C CA . GLU A 1 68 ? -22.5 -8.266 -8.508 1 55.91 68 GLU A CA 1
ATOM 540 C C . GLU A 1 68 ? -21.156 -8.984 -8.344 1 55.91 68 GLU A C 1
ATOM 542 O O . GLU A 1 68 ? -21.062 -10.195 -8.586 1 55.91 68 GLU A O 1
ATOM 547 N N . MET A 1 69 ? -20.203 -8.227 -8 1 61.66 69 MET A N 1
ATOM 548 C CA . MET A 1 69 ? -18.969 -9.016 -7.941 1 61.66 69 MET A CA 1
ATOM 549 C C . MET A 1 69 ? -19 -9.984 -6.77 1 61.66 69 MET A C 1
ATOM 551 O O . MET A 1 69 ? -19.328 -9.602 -5.645 1 61.66 69 MET A O 1
ATOM 555 N N . GLU A 1 70 ? -18.891 -11.211 -7.105 1 74.56 70 GLU A N 1
ATOM 556 C CA . GLU A 1 70 ? -18.797 -12.281 -6.113 1 74.56 70 GLU A CA 1
ATOM 557 C C . GLU A 1 70 ? -17.578 -12.102 -5.215 1 74.56 70 GLU A C 1
ATOM 559 O O . GLU A 1 70 ? -16.5 -11.742 -5.691 1 74.56 70 GLU A O 1
ATOM 564 N N . LYS A 1 71 ? -17.797 -12.203 -3.959 1 88.75 71 LYS A N 1
ATOM 565 C CA . LYS A 1 71 ? -16.734 -12.109 -2.953 1 88.75 71 LYS A CA 1
ATOM 566 C C . LYS A 1 71 ? -15.711 -13.227 -3.121 1 88.75 71 LYS A C 1
ATOM 568 O O . LYS A 1 71 ? -14.531 -13.039 -2.844 1 88.75 71 LYS A O 1
ATOM 573 N N . GLU A 1 72 ? -16.125 -14.305 -3.773 1 94.38 72 GLU A N 1
ATOM 574 C CA . GLU A 1 72 ? -15.227 -15.445 -3.908 1 94.38 72 GLU A CA 1
ATOM 575 C C . GLU A 1 72 ? -14.711 -15.578 -5.34 1 94.38 72 GLU A C 1
ATOM 577 O O . GLU A 1 72 ? -15.477 -15.453 -6.293 1 94.38 72 GLU A O 1
ATOM 582 N N . VAL A 1 73 ? -13.453 -15.758 -5.488 1 95.38 73 VAL A N 1
ATOM 583 C CA . VAL A 1 73 ? -12.805 -16.031 -6.766 1 95.38 73 VAL A CA 1
ATOM 584 C C . VAL A 1 73 ? -12.148 -17.422 -6.723 1 95.38 73 VAL A C 1
ATOM 586 O O . VAL A 1 73 ? -11.227 -17.656 -5.938 1 95.38 73 VAL A O 1
ATOM 589 N N . VAL A 1 74 ? -12.602 -18.344 -7.535 1 96.69 74 VAL A N 1
ATOM 590 C CA . VAL A 1 74 ? -12.07 -19.703 -7.574 1 96.69 74 VAL A CA 1
ATOM 591 C C . VAL A 1 74 ? -10.922 -19.766 -8.586 1 96.69 74 VAL A C 1
ATOM 593 O O . VAL A 1 74 ? -11.102 -19.438 -9.758 1 96.69 74 VAL A O 1
ATOM 596 N N . LEU A 1 75 ? -9.797 -20.109 -8.117 1 96.69 75 LEU A N 1
ATOM 597 C CA . LEU A 1 75 ? -8.625 -20.281 -8.961 1 96.69 75 LEU A CA 1
ATOM 598 C C . LEU A 1 75 ? -8.242 -21.75 -9.062 1 96.69 75 LEU A C 1
ATOM 600 O O . LEU A 1 75 ? -7.906 -22.391 -8.055 1 96.69 75 LEU A O 1
ATOM 604 N N . GLU A 1 76 ? -8.172 -22.25 -10.195 1 96.5 76 GLU A N 1
ATOM 605 C CA . GLU A 1 76 ? -7.941 -23.672 -10.414 1 96.5 76 GLU A CA 1
ATOM 606 C C . GLU A 1 76 ? -6.504 -23.953 -10.836 1 96.5 76 GLU A C 1
ATOM 608 O O . GLU A 1 76 ? -5.801 -23.047 -11.289 1 96.5 76 GLU A O 1
ATOM 613 N N . ASN A 1 77 ? -6.074 -25.203 -10.648 1 95.06 77 ASN A N 1
ATOM 614 C CA . ASN A 1 77 ? -4.781 -25.703 -11.109 1 95.06 77 ASN A CA 1
ATOM 615 C C . ASN A 1 77 ? -3.631 -24.859 -10.555 1 95.06 77 ASN A C 1
ATOM 617 O O . ASN A 1 77 ? -2.746 -24.438 -11.297 1 95.06 77 ASN A O 1
ATOM 621 N N . LEU A 1 78 ? -3.709 -24.672 -9.32 1 93.81 78 LEU A N 1
ATOM 622 C CA . LEU A 1 78 ? -2.736 -23.828 -8.625 1 93.81 78 LEU A CA 1
ATOM 623 C C . LEU A 1 78 ? -2.391 -24.422 -7.266 1 93.81 78 LEU A C 1
ATOM 625 O O . LEU A 1 78 ? -3.268 -24.938 -6.566 1 93.81 78 LEU A O 1
ATOM 629 N N . ASP A 1 79 ? -1.177 -24.484 -6.926 1 96.88 79 ASP A N 1
ATOM 630 C CA . ASP A 1 79 ? -0.758 -24.828 -5.574 1 96.88 79 ASP A CA 1
ATOM 631 C C . ASP A 1 79 ? -1.109 -23.734 -4.582 1 96.88 79 ASP A C 1
ATOM 633 O O . ASP A 1 79 ? -0.639 -22.594 -4.711 1 96.88 79 ASP A O 1
ATOM 637 N N . PRO A 1 80 ? -1.861 -24.047 -3.559 1 97.44 80 PRO A N 1
ATOM 638 C CA . PRO A 1 80 ? -2.271 -23.031 -2.596 1 97.44 80 PRO A CA 1
ATOM 639 C C . PRO A 1 80 ? -1.091 -22.406 -1.852 1 97.44 80 PRO A C 1
ATOM 641 O O . PRO A 1 80 ? -1.134 -21.234 -1.485 1 97.44 80 PRO A O 1
ATOM 644 N N . THR A 1 81 ? -0.062 -23.156 -1.644 1 97.81 81 THR A N 1
ATOM 645 C CA . THR A 1 81 ? 1.11 -22.656 -0.934 1 97.81 81 THR A CA 1
ATOM 646 C C . THR A 1 81 ? 1.809 -21.578 -1.747 1 97.81 81 THR A C 1
ATOM 648 O O . THR A 1 81 ? 2.254 -20.562 -1.193 1 97.81 81 THR A O 1
ATOM 651 N N . ILE A 1 82 ? 1.838 -21.75 -3.006 1 98 82 ILE A N 1
ATOM 652 C CA . ILE A 1 82 ? 2.488 -20.797 -3.889 1 98 82 ILE A CA 1
ATOM 653 C C . ILE A 1 82 ? 1.658 -19.516 -3.961 1 98 82 ILE A C 1
ATOM 655 O O . ILE A 1 82 ? 2.203 -18.406 -3.904 1 98 82 ILE A O 1
ATOM 659 N N . MET A 1 83 ? 0.352 -19.688 -4.051 1 98.12 83 MET A N 1
ATOM 660 C CA . MET A 1 83 ? -0.51 -18.516 -4.098 1 98.12 83 MET A CA 1
ATOM 661 C C . MET A 1 83 ? -0.41 -17.719 -2.801 1 98.12 83 MET A C 1
ATOM 663 O O . MET A 1 83 ? -0.406 -16.484 -2.824 1 98.12 83 MET A O 1
ATOM 667 N N . GLU A 1 84 ? -0.324 -18.422 -1.722 1 97.75 84 GLU A N 1
ATOM 668 C CA . GLU A 1 84 ? -0.165 -17.75 -0.431 1 97.75 84 GLU A CA 1
ATOM 669 C C . GLU A 1 84 ? 1.114 -16.922 -0.391 1 97.75 84 GLU A C 1
ATOM 671 O O . GLU A 1 84 ? 1.12 -15.812 0.136 1 97.75 84 GLU A O 1
ATOM 676 N N . MET A 1 85 ? 2.199 -17.453 -0.95 1 97.62 85 MET A N 1
ATOM 677 C CA . MET A 1 85 ? 3.459 -16.719 -1.019 1 97.62 85 MET A CA 1
ATOM 678 C C . MET A 1 85 ? 3.305 -15.438 -1.846 1 97.62 85 MET A C 1
ATOM 680 O O . MET A 1 85 ? 3.811 -14.383 -1.468 1 97.62 85 MET A O 1
ATOM 684 N N . ILE A 1 86 ? 2.553 -15.531 -2.91 1 97.62 86 ILE A N 1
ATOM 685 C CA . ILE A 1 86 ? 2.352 -14.414 -3.822 1 97.62 86 ILE A CA 1
ATOM 686 C C . ILE A 1 86 ? 1.497 -13.344 -3.146 1 97.62 86 ILE A C 1
ATOM 688 O O . ILE A 1 86 ? 1.812 -12.156 -3.213 1 97.62 86 ILE A O 1
ATOM 692 N N . VAL A 1 87 ? 0.471 -13.781 -2.506 1 97.81 87 VAL A N 1
ATOM 693 C CA . VAL A 1 87 ? -0.403 -12.859 -1.789 1 97.81 87 VAL A CA 1
ATOM 694 C C . VAL A 1 87 ? 0.385 -12.148 -0.691 1 97.81 87 VAL A C 1
ATOM 696 O O . VAL A 1 87 ? 0.314 -10.922 -0.562 1 97.81 87 VAL A O 1
ATOM 699 N N . ASN A 1 88 ? 1.145 -12.867 0.059 1 97.38 88 ASN A N 1
ATOM 700 C CA . ASN A 1 88 ? 1.971 -12.273 1.105 1 97.38 88 ASN A CA 1
ATOM 701 C C . ASN A 1 88 ? 2.924 -11.227 0.54 1 97.38 88 ASN A C 1
ATOM 703 O O . ASN A 1 88 ? 3.125 -10.172 1.146 1 97.38 88 ASN A O 1
ATOM 707 N N . TYR A 1 89 ? 3.445 -11.539 -0.597 1 97.81 89 TYR A N 1
ATOM 708 C CA . TYR A 1 89 ? 4.344 -10.594 -1.252 1 97.81 89 TYR A CA 1
ATOM 709 C C . TYR A 1 89 ? 3.625 -9.289 -1.576 1 97.81 89 TYR A C 1
ATOM 711 O O . TYR A 1 89 ? 4.176 -8.203 -1.383 1 97.81 89 TYR A O 1
ATOM 719 N N . MET A 1 90 ? 2.418 -9.359 -2.051 1 97.81 90 MET A N 1
ATOM 720 C CA . MET A 1 90 ? 1.651 -8.18 -2.443 1 97.81 90 MET A CA 1
ATOM 721 C C . MET A 1 90 ? 1.408 -7.27 -1.246 1 97.81 90 MET A C 1
ATOM 723 O O . MET A 1 90 ? 1.322 -6.047 -1.397 1 97.81 90 MET A O 1
ATOM 727 N N . TYR A 1 91 ? 1.449 -7.812 -0.03 1 97.94 91 TYR A N 1
ATOM 728 C CA . TYR A 1 91 ? 1.152 -7.051 1.18 1 97.94 91 TYR A CA 1
ATOM 729 C C . TYR A 1 91 ? 2.434 -6.625 1.884 1 97.94 91 TYR A C 1
ATOM 731 O O . TYR A 1 91 ? 2.465 -5.59 2.555 1 97.94 91 TYR A O 1
ATOM 739 N N . SER A 1 92 ? 3.52 -7.391 1.749 1 95.88 92 SER A N 1
ATOM 740 C CA . SER A 1 92 ? 4.645 -7.199 2.66 1 95.88 92 SER A CA 1
ATOM 741 C C . SER A 1 92 ? 5.945 -7 1.896 1 95.88 92 SER A C 1
ATOM 743 O O . SER A 1 92 ? 6.973 -6.66 2.488 1 95.88 92 SER A O 1
ATOM 745 N N . ALA A 1 93 ? 5.984 -7.273 0.623 1 95.12 93 ALA A N 1
ATOM 746 C CA . ALA A 1 93 ? 7.164 -7.16 -0.233 1 95.12 93 ALA A CA 1
ATOM 747 C C . ALA A 1 93 ? 8.164 -8.273 0.063 1 95.12 93 ALA A C 1
ATOM 749 O O . ALA A 1 93 ? 9.336 -8.172 -0.298 1 95.12 93 ALA A O 1
ATOM 750 N N . GLU A 1 94 ? 7.66 -9.305 0.712 1 95 94 GLU A N 1
ATOM 751 C CA . GLU A 1 94 ? 8.547 -10.406 1.062 1 95 94 GLU A CA 1
ATOM 752 C C . GLU A 1 94 ? 8.117 -11.703 0.373 1 95 94 GLU A C 1
ATOM 754 O O . GLU A 1 94 ? 6.945 -12.078 0.42 1 95 94 GLU A O 1
ATOM 759 N N . ILE A 1 95 ? 9.125 -12.305 -0.279 1 96.19 95 ILE A N 1
ATOM 760 C CA . ILE A 1 95 ? 8.898 -13.617 -0.873 1 96.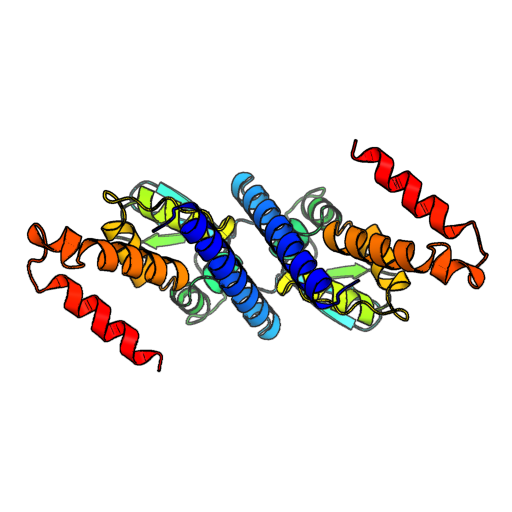19 95 ILE A CA 1
ATOM 761 C C . ILE A 1 95 ? 10.219 -14.383 -0.942 1 96.19 95 ILE A C 1
ATOM 763 O O . ILE A 1 95 ? 11.242 -13.828 -1.364 1 96.19 95 ILE A O 1
ATOM 767 N N . ASP A 1 96 ? 10.234 -15.602 -0.437 1 94.81 96 ASP A N 1
ATOM 768 C CA . ASP A 1 96 ? 11.43 -16.438 -0.464 1 94.81 96 ASP A CA 1
ATOM 769 C C . ASP A 1 96 ? 11.477 -17.297 -1.725 1 94.81 96 ASP A C 1
ATOM 771 O O . ASP A 1 96 ? 10.719 -18.266 -1.849 1 94.81 96 ASP A O 1
ATOM 775 N N . ILE A 1 97 ? 12.383 -16.953 -2.617 1 94 97 ILE A N 1
ATOM 776 C CA . ILE A 1 97 ? 12.539 -17.688 -3.871 1 94 97 ILE A CA 1
ATOM 777 C C . ILE A 1 97 ? 13.727 -18.641 -3.77 1 94 97 ILE A C 1
ATOM 779 O O . ILE A 1 97 ? 14.836 -18.219 -3.428 1 94 97 ILE A O 1
ATOM 783 N N . THR A 1 98 ? 13.5 -19.828 -3.967 1 93.94 98 THR A N 1
ATOM 784 C CA . THR A 1 98 ? 14.523 -20.875 -3.92 1 93.94 98 THR A CA 1
ATOM 785 C C . THR A 1 98 ? 14.516 -21.703 -5.203 1 93.94 98 THR A C 1
ATOM 787 O O . THR A 1 98 ? 13.617 -21.547 -6.035 1 93.94 98 THR A O 1
ATOM 790 N N . ASP A 1 99 ? 15.422 -22.625 -5.297 1 92.38 99 ASP A N 1
ATOM 791 C CA . ASP A 1 99 ? 15.5 -23.5 -6.457 1 92.38 99 ASP A CA 1
ATOM 792 C C . ASP A 1 99 ? 14.273 -24.406 -6.539 1 92.38 99 ASP A C 1
ATOM 794 O O . ASP A 1 99 ? 13.82 -24.75 -7.633 1 92.38 99 ASP A O 1
ATOM 798 N N . ASP A 1 100 ? 13.727 -24.688 -5.434 1 95.5 100 ASP A N 1
ATOM 799 C CA . ASP A 1 100 ? 12.656 -25.672 -5.367 1 95.5 100 ASP A CA 1
ATOM 800 C C . ASP A 1 100 ? 11.312 -25.062 -5.754 1 95.5 100 ASP A C 1
ATOM 802 O O . ASP A 1 100 ? 10.398 -25.766 -6.188 1 95.5 100 ASP A O 1
ATOM 806 N N . ASN A 1 101 ? 11.211 -23.688 -5.594 1 96.5 101 ASN A N 1
ATOM 807 C CA . ASN A 1 101 ? 9.875 -23.125 -5.77 1 96.5 101 ASN A CA 1
ATOM 808 C C . ASN A 1 101 ? 9.852 -22.062 -6.871 1 96.5 101 ASN A C 1
ATOM 810 O O . ASN A 1 101 ? 8.781 -21.609 -7.277 1 96.5 101 ASN A O 1
ATOM 814 N N . VAL A 1 102 ? 11 -21.734 -7.492 1 96.06 102 VAL A N 1
ATOM 815 C CA . VAL A 1 102 ? 11.109 -20.609 -8.414 1 96.06 102 VAL A CA 1
ATOM 816 C C . VAL A 1 102 ? 10.25 -20.859 -9.648 1 96.06 102 VAL A C 1
ATOM 818 O O . VAL A 1 102 ? 9.609 -19.938 -10.172 1 96.06 102 VAL A O 1
ATOM 821 N N . GLN A 1 103 ? 10.164 -22.047 -10.133 1 94.94 103 GLN A N 1
ATOM 822 C CA . GLN A 1 103 ? 9.398 -22.344 -11.336 1 94.94 103 GLN A CA 1
ATOM 823 C C . GLN A 1 103 ? 7.902 -22.156 -11.102 1 94.94 103 GLN A C 1
ATOM 825 O O . GLN A 1 103 ? 7.203 -21.578 -11.938 1 94.94 103 GLN A O 1
ATOM 830 N N . ASP A 1 104 ? 7.488 -22.672 -9.969 1 97.12 104 ASP A N 1
ATOM 831 C CA . ASP A 1 104 ? 6.074 -22.547 -9.625 1 97.12 104 ASP A CA 1
ATOM 832 C C . ASP A 1 104 ? 5.695 -21.078 -9.391 1 97.12 104 ASP A C 1
ATOM 834 O O . ASP A 1 104 ? 4.645 -20.625 -9.852 1 97.12 104 ASP A O 1
ATOM 838 N N . ILE A 1 105 ? 6.523 -20.328 -8.695 1 97.5 105 ILE A N 1
ATOM 839 C CA . ILE A 1 105 ? 6.281 -18.906 -8.438 1 97.5 105 ILE A CA 1
ATOM 840 C C . ILE A 1 105 ? 6.258 -18.156 -9.758 1 97.5 105 ILE A C 1
ATOM 842 O O . ILE A 1 105 ? 5.395 -17.297 -9.977 1 97.5 105 ILE A O 1
ATOM 846 N N . PHE A 1 106 ? 7.145 -18.516 -10.633 1 95.94 106 PHE A N 1
ATOM 847 C CA . PHE A 1 106 ? 7.23 -17.891 -11.945 1 95.94 106 PHE A CA 1
ATOM 848 C C . PHE A 1 106 ? 5.934 -18.078 -12.719 1 95.94 106 PHE A C 1
ATOM 850 O O . PHE A 1 106 ? 5.398 -17.125 -13.281 1 95.94 106 PHE A O 1
ATOM 857 N N . ALA A 1 107 ? 5.477 -19.234 -12.742 1 96.44 107 ALA A N 1
ATOM 858 C CA . ALA A 1 107 ? 4.266 -19.562 -13.492 1 96.44 107 ALA A CA 1
ATOM 859 C C . ALA A 1 107 ? 3.061 -18.797 -12.953 1 96.44 107 ALA A C 1
ATOM 861 O O . ALA A 1 107 ? 2.268 -18.266 -13.727 1 96.44 107 ALA A O 1
ATOM 862 N N . VAL A 1 108 ? 2.936 -18.734 -11.656 1 97.44 108 VAL A N 1
ATOM 863 C CA . VAL A 1 108 ? 1.8 -18.062 -11.031 1 97.44 108 VAL A CA 1
ATOM 864 C C . VAL A 1 108 ? 1.91 -16.547 -11.234 1 97.44 108 VAL A C 1
ATOM 866 O O . VAL A 1 108 ? 0.92 -15.883 -11.555 1 97.44 108 VAL A O 1
ATOM 869 N N . ALA A 1 109 ? 3.104 -16.016 -11.062 1 97 109 ALA A N 1
ATOM 870 C CA . ALA A 1 109 ? 3.324 -14.586 -11.289 1 97 109 ALA A CA 1
ATOM 871 C C . ALA A 1 109 ? 2.955 -14.195 -12.719 1 97 109 ALA A C 1
ATOM 873 O O . ALA A 1 109 ? 2.391 -13.125 -12.953 1 97 109 ALA A O 1
ATOM 874 N N . ASN A 1 110 ? 3.291 -15.078 -13.602 1 95.81 110 ASN A N 1
ATOM 875 C CA . ASN A 1 110 ? 2.949 -14.844 -15 1 95.81 110 ASN A CA 1
ATOM 876 C C . ASN A 1 110 ? 1.444 -14.93 -15.234 1 95.81 110 ASN A C 1
ATOM 878 O O . ASN A 1 110 ? 0.862 -14.062 -15.891 1 95.81 110 ASN A O 1
ATOM 882 N N . ARG A 1 111 ? 0.839 -15.844 -14.727 1 96.94 111 ARG A N 1
ATOM 883 C CA . ARG A 1 111 ? -0.593 -16.078 -14.898 1 96.94 111 ARG A CA 1
ATOM 884 C C . ARG A 1 111 ? -1.4 -14.891 -14.375 1 96.94 111 ARG A C 1
ATOM 886 O O . ARG A 1 111 ? -2.342 -14.438 -15.023 1 96.94 111 ARG A O 1
ATOM 893 N N . PHE A 1 112 ? -1.005 -14.414 -13.234 1 97.25 112 PHE A N 1
ATOM 894 C CA . PHE A 1 112 ? -1.789 -13.359 -12.594 1 97.25 112 PHE A CA 1
ATOM 895 C C . PHE A 1 112 ? -1.141 -12 -12.797 1 97.25 112 PHE A C 1
ATOM 897 O O . PHE A 1 112 ? -1.533 -11.016 -12.164 1 97.25 112 PHE A O 1
ATOM 904 N N . GLN A 1 113 ? -0.116 -11.977 -13.641 1 96.19 113 GLN A N 1
ATOM 905 C CA . GLN A 1 113 ? 0.502 -10.734 -14.109 1 96.19 113 GLN A CA 1
ATOM 906 C C . GLN A 1 113 ? 1.025 -9.914 -12.938 1 96.19 113 GLN A C 1
ATOM 908 O O . GLN A 1 113 ? 0.656 -8.742 -12.781 1 96.19 113 GLN A O 1
ATOM 913 N N . ILE A 1 114 ? 1.891 -10.43 -12.164 1 97 114 ILE A N 1
ATOM 914 C CA . ILE A 1 114 ? 2.65 -9.734 -11.125 1 97 114 ILE A CA 1
ATOM 915 C C . ILE A 1 114 ? 4.062 -9.445 -11.633 1 97 114 ILE A C 1
ATOM 917 O O . ILE A 1 114 ? 4.992 -10.211 -11.367 1 97 114 ILE A O 1
ATOM 921 N N . PRO A 1 115 ? 4.27 -8.305 -12.203 1 93.5 115 PRO A N 1
ATOM 922 C CA . PRO A 1 115 ? 5.477 -8.062 -13 1 93.5 115 PRO A CA 1
ATOM 923 C C . PRO A 1 115 ? 6.754 -8.141 -12.172 1 93.5 115 PRO A C 1
ATOM 925 O O . PRO A 1 115 ? 7.77 -8.656 -12.641 1 93.5 115 PRO A O 1
ATOM 928 N N . SER A 1 116 ? 6.793 -7.648 -10.969 1 91.81 116 SER A N 1
ATOM 929 C CA . SER A 1 116 ? 8 -7.617 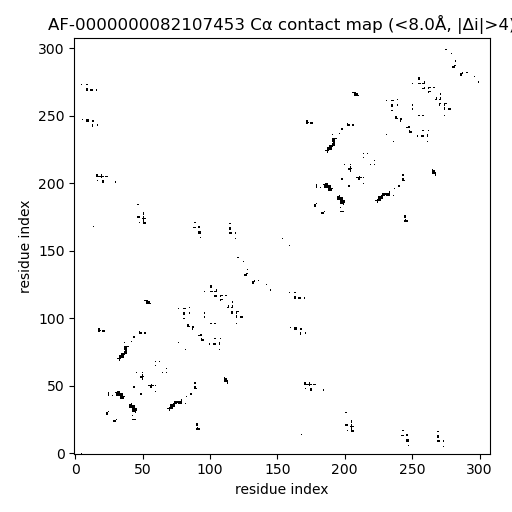-10.148 1 91.81 116 SER A CA 1
ATOM 930 C C . SER A 1 116 ? 8.477 -9.023 -9.812 1 91.81 116 SER A C 1
ATOM 932 O O . SER A 1 116 ? 9.664 -9.336 -9.969 1 91.81 116 SER A O 1
ATOM 934 N N . VAL A 1 117 ? 7.578 -9.852 -9.469 1 93.69 117 VAL A N 1
ATOM 935 C CA . VAL A 1 117 ? 7.918 -11.219 -9.109 1 93.69 117 VAL A CA 1
ATOM 936 C C . VAL A 1 117 ? 8.336 -11.992 -10.359 1 93.69 117 VAL A C 1
ATOM 938 O O . VAL A 1 117 ? 9.297 -12.758 -10.336 1 93.69 117 VAL A O 1
ATOM 941 N N . PHE A 1 118 ? 7.637 -11.742 -11.391 1 93.06 118 PHE A N 1
ATOM 942 C CA . PHE A 1 118 ? 7.992 -12.344 -12.672 1 93.06 118 PHE A CA 1
ATOM 943 C C . PHE A 1 118 ? 9.438 -12.031 -13.031 1 93.06 118 PHE A C 1
ATOM 945 O O . PHE A 1 118 ? 10.211 -12.938 -13.359 1 93.06 118 PHE A O 1
ATOM 952 N N . THR A 1 119 ? 9.836 -10.797 -12.906 1 90.88 119 THR A N 1
ATOM 953 C CA . THR A 1 119 ? 11.164 -10.336 -13.297 1 90.88 119 THR A CA 1
ATOM 954 C C . THR A 1 119 ? 12.242 -10.953 -12.406 1 90.88 119 THR A C 1
ATOM 956 O O . THR A 1 119 ? 13.258 -11.438 -12.898 1 90.88 119 THR A O 1
ATOM 959 N N . VAL A 1 120 ? 12.008 -11.008 -11.164 1 90.06 120 VAL A N 1
ATOM 960 C CA . VAL A 1 120 ? 12.984 -11.539 -10.227 1 90.06 120 VAL A CA 1
ATOM 961 C C . VAL A 1 120 ? 13.156 -13.039 -10.453 1 90.06 120 VAL A C 1
ATOM 963 O O . VAL A 1 120 ? 14.281 -13.547 -10.469 1 90.06 120 VAL A O 1
ATOM 966 N N . CYS A 1 121 ? 12.039 -13.75 -10.68 1 91.75 121 CYS A N 1
ATOM 967 C CA . CYS A 1 121 ? 12.125 -15.18 -10.953 1 91.75 121 CYS A CA 1
ATOM 968 C C . CYS A 1 121 ? 12.859 -15.445 -12.266 1 91.75 121 CYS A C 1
ATOM 970 O O . CYS A 1 121 ? 13.664 -16.375 -12.359 1 91.75 121 CYS A O 1
ATOM 972 N N . ALA A 1 122 ? 12.586 -14.609 -13.297 1 89.5 122 ALA A N 1
ATOM 973 C CA . ALA A 1 122 ? 13.258 -14.742 -14.586 1 89.5 122 ALA A CA 1
ATOM 974 C C . ALA A 1 122 ? 14.766 -14.562 -14.438 1 89.5 122 ALA A C 1
ATOM 976 O O . ALA A 1 122 ? 15.547 -15.328 -14.992 1 89.5 122 ALA A O 1
ATOM 977 N N . ASN A 1 123 ? 15.125 -13.578 -13.656 1 87.69 123 ASN A N 1
ATOM 978 C CA . ASN A 1 123 ? 16.547 -13.328 -13.406 1 87.69 123 ASN A CA 1
ATOM 979 C C . ASN A 1 123 ? 17.188 -14.477 -12.625 1 87.69 123 ASN A C 1
ATOM 981 O O . ASN A 1 123 ? 18.312 -14.859 -12.906 1 87.69 123 ASN A O 1
ATOM 985 N N . PHE A 1 124 ? 16.5 -14.961 -11.688 1 88.75 124 PHE A N 1
ATOM 986 C CA . PHE A 1 124 ? 16.953 -16.094 -10.891 1 88.75 124 PHE A CA 1
ATOM 987 C C . PHE A 1 124 ? 17.219 -17.312 -11.773 1 88.75 124 PHE A C 1
ATOM 989 O O . PHE A 1 124 ? 18.266 -17.953 -11.664 1 88.75 124 PHE A O 1
ATOM 996 N N . LEU A 1 125 ? 16.297 -17.547 -12.68 1 88.38 125 LEU A N 1
ATOM 997 C CA . LEU A 1 125 ? 16.391 -18.703 -13.562 1 88.38 125 LEU A CA 1
ATOM 998 C C . LEU A 1 125 ? 17.469 -18.516 -14.617 1 88.38 125 LEU A C 1
ATOM 1000 O O . LEU A 1 125 ? 18.172 -19.453 -14.984 1 88.38 125 LEU A O 1
ATOM 1004 N N . GLN A 1 126 ? 17.578 -17.281 -15.086 1 86.88 126 GLN A N 1
ATOM 1005 C CA . GLN A 1 126 ? 18.609 -16.969 -16.078 1 86.88 126 GLN A CA 1
ATOM 1006 C C . GLN A 1 126 ? 20 -17.156 -15.492 1 86.88 126 GLN A C 1
ATOM 1008 O O . GLN A 1 126 ? 20.906 -17.625 -16.188 1 86.88 126 GLN A O 1
ATOM 1013 N N . LYS A 1 127 ? 20.25 -16.766 -14.336 1 83.88 127 LYS A N 1
ATOM 1014 C CA . LYS A 1 127 ? 21.547 -16.891 -13.688 1 83.88 127 LYS A CA 1
ATOM 1015 C C . LYS A 1 127 ? 21.906 -18.359 -13.461 1 83.88 127 LYS A C 1
ATOM 1017 O O . LYS A 1 127 ? 23.078 -18.734 -13.453 1 83.88 127 LYS A O 1
ATOM 1022 N N . LYS A 1 128 ? 20.969 -19.141 -13.312 1 79.44 128 LYS A N 1
ATOM 1023 C CA . LYS A 1 128 ? 21.203 -20.578 -13.148 1 79.44 128 LYS A CA 1
ATOM 1024 C C . LYS A 1 128 ? 21.594 -21.219 -14.477 1 79.44 128 LYS A C 1
ATOM 1026 O O . LYS A 1 128 ? 22.297 -22.234 -14.5 1 79.44 128 LYS A O 1
ATOM 1031 N N . LEU A 1 129 ? 21 -20.625 -15.609 1 67.06 129 LEU A N 1
ATOM 1032 C CA . LEU A 1 129 ? 21.297 -21.172 -16.922 1 67.06 129 LEU A CA 1
ATOM 1033 C C . LEU A 1 129 ? 22.609 -20.641 -17.469 1 67.06 129 LEU A C 1
ATOM 1035 O O . LEU A 1 129 ? 23.094 -21.094 -18.5 1 67.06 129 LEU A O 1
ATOM 1039 N N . SER A 1 130 ? 23.156 -19.641 -16.938 1 60.44 130 SER A N 1
ATOM 1040 C CA . SER A 1 130 ? 24.406 -19.109 -17.453 1 60.44 130 SER A CA 1
ATOM 1041 C C . SER A 1 130 ? 25.516 -20.156 -17.422 1 60.44 130 SER A C 1
ATOM 1043 O O . SER A 1 130 ? 25.5 -21.047 -16.578 1 60.44 130 SER A O 1
ATOM 1045 N N . PRO A 1 131 ? 26.156 -20.234 -18.609 1 56.44 131 PRO A N 1
ATOM 1046 C CA . PRO A 1 131 ? 27.188 -21.234 -18.891 1 56.44 131 PRO A CA 1
ATOM 1047 C C . PRO A 1 131 ? 28.078 -21.516 -17.688 1 56.44 131 PRO A C 1
ATOM 1049 O O . PRO A 1 131 ? 28.609 -22.625 -17.562 1 56.44 131 PRO A O 1
ATOM 1052 N N . GLY A 1 132 ? 28.406 -20.672 -16.906 1 50.44 132 GLY A N 1
ATOM 1053 C CA . GLY A 1 132 ? 29.156 -21.234 -15.789 1 50.44 132 GLY A CA 1
ATOM 1054 C C . GLY A 1 132 ? 28.391 -22.328 -15.055 1 50.44 132 GLY A C 1
ATOM 1055 O O . GLY A 1 132 ? 29 -23.266 -14.539 1 50.44 132 GLY A O 1
ATOM 1056 N N . ASN A 1 133 ? 27.094 -22.156 -14.766 1 49.25 133 ASN A N 1
ATOM 1057 C CA . ASN A 1 133 ? 26.234 -23.172 -14.148 1 49.25 133 ASN A CA 1
ATOM 1058 C C . 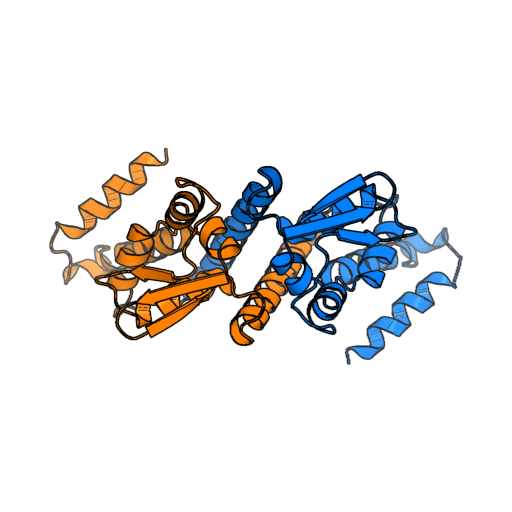ASN A 1 133 ? 25.625 -24.109 -15.188 1 49.25 133 ASN A C 1
ATOM 1060 O O . ASN A 1 133 ? 25.109 -25.172 -14.844 1 49.25 133 ASN A O 1
ATOM 1064 N N . CYS A 1 134 ? 25.422 -23.609 -16.281 1 45.09 134 CYS A N 1
ATOM 1065 C CA . CYS A 1 134 ? 24.766 -24.406 -17.328 1 45.09 134 CYS A CA 1
ATOM 1066 C C . CYS A 1 134 ? 25.672 -25.531 -17.812 1 45.09 134 CYS A C 1
ATOM 1068 O O . CYS A 1 134 ? 25.297 -26.281 -18.703 1 45.09 134 CYS A O 1
ATOM 1070 N N . MET A 1 135 ? 26.969 -25.672 -17.5 1 42.22 135 MET A N 1
ATOM 1071 C CA . MET A 1 135 ? 27.531 -26.922 -17.984 1 42.22 135 MET A CA 1
ATOM 1072 C C . MET A 1 135 ? 26.609 -28.094 -17.688 1 42.22 135 MET A C 1
ATOM 1074 O O . MET A 1 135 ? 26.562 -29.062 -18.453 1 42.22 135 MET A O 1
ATOM 1078 N N . ASP A 1 136 ? 26.016 -28.156 -16.484 1 37.53 136 ASP A N 1
ATOM 1079 C CA . ASP A 1 136 ? 25.234 -29.375 -16.25 1 37.53 136 ASP A CA 1
ATOM 1080 C C . ASP A 1 136 ? 23.859 -29.266 -16.891 1 37.53 136 ASP A C 1
ATOM 1082 O O . ASP A 1 136 ? 23.25 -30.281 -17.234 1 37.53 136 ASP A O 1
ATOM 1086 N N . CYS A 1 137 ? 23.031 -28.156 -16.703 1 36.81 137 CYS A N 1
ATOM 1087 C CA . CYS A 1 137 ? 21.625 -28.219 -17.078 1 36.81 137 CYS A CA 1
ATOM 1088 C C . CYS A 1 137 ? 21.422 -27.891 -18.547 1 36.81 137 CYS A C 1
ATOM 1090 O O . CYS A 1 137 ? 21.625 -26.734 -18.953 1 36.81 137 CYS A O 1
ATOM 1092 N N . LEU A 1 138 ? 21.781 -28.594 -19.641 1 36.81 138 LEU A N 1
ATOM 1093 C CA . LEU A 1 138 ? 21.641 -28.688 -21.094 1 36.81 138 LEU A CA 1
ATOM 1094 C C . LEU A 1 138 ? 20.234 -28.312 -21.531 1 36.81 138 LEU A C 1
ATOM 1096 O O . LEU A 1 138 ? 19.938 -28.297 -22.734 1 36.81 138 LEU A O 1
ATOM 1100 N N . SER A 1 139 ? 18.891 -28.469 -20.969 1 36.19 139 SER A N 1
ATOM 1101 C CA . SER A 1 139 ? 17.719 -28.562 -21.828 1 36.19 139 SER A CA 1
ATOM 1102 C C . SER A 1 139 ? 17.281 -27.188 -22.328 1 36.19 139 SER A C 1
ATOM 1104 O O . SER A 1 139 ? 17.141 -26.25 -21.547 1 36.19 139 SER A O 1
ATOM 1106 N N . THR A 1 140 ? 17.406 -26.594 -23.594 1 35.25 140 THR A N 1
ATOM 1107 C CA . THR A 1 140 ? 17.203 -25.5 -24.531 1 35.25 140 THR A CA 1
ATOM 1108 C C . THR A 1 140 ? 15.805 -24.906 -24.375 1 35.25 140 THR A C 1
ATOM 1110 O O . THR A 1 140 ? 15.57 -23.734 -24.719 1 35.25 140 THR A O 1
ATOM 1113 N N . LYS A 1 141 ? 14.75 -25.656 -24.172 1 37.53 141 LYS A N 1
ATOM 1114 C CA . LYS A 1 141 ? 13.383 -25.25 -24.484 1 37.53 141 LYS A CA 1
ATOM 1115 C C . LYS A 1 141 ? 12.93 -24.109 -23.578 1 37.53 141 LYS A C 1
ATOM 1117 O O . LYS A 1 141 ? 12.273 -23.172 -24.031 1 37.53 141 LYS A O 1
ATOM 1122 N N . ARG A 1 142 ? 13.086 -24.25 -22.312 1 35.66 142 ARG A N 1
ATOM 1123 C CA . ARG A 1 142 ? 12.297 -23.422 -21.406 1 35.66 142 ARG A CA 1
ATOM 1124 C C . ARG A 1 142 ? 12.867 -22.016 -21.328 1 35.66 142 ARG A C 1
ATOM 1126 O O . ARG A 1 142 ? 12.195 -21.094 -20.844 1 35.66 142 ARG A O 1
ATOM 1133 N N . ILE A 1 143 ? 14.102 -21.812 -21.703 1 41.78 143 ILE A N 1
ATOM 1134 C CA . ILE A 1 143 ? 14.664 -20.469 -21.672 1 41.78 143 ILE A CA 1
ATOM 1135 C C . ILE A 1 143 ? 14.023 -19.609 -22.766 1 41.78 143 ILE A C 1
ATOM 1137 O O . ILE A 1 143 ? 13.969 -18.391 -22.641 1 41.78 143 ILE A O 1
ATOM 1141 N N . LYS A 1 144 ? 13.672 -20.203 -23.875 1 38.78 144 LYS A N 1
ATOM 1142 C CA . LYS A 1 144 ? 13.148 -19.453 -25.016 1 38.78 144 LYS A CA 1
ATOM 1143 C C . LYS A 1 144 ? 11.836 -18.766 -24.656 1 38.78 144 LYS A C 1
ATOM 1145 O O . LYS A 1 144 ? 11.57 -17.641 -25.109 1 38.78 144 LYS A O 1
ATOM 1150 N N . GLU A 1 145 ? 10.984 -19.469 -23.891 1 42.62 145 GLU A N 1
ATOM 1151 C CA . GLU A 1 145 ? 9.703 -18.828 -23.641 1 42.62 145 GLU A CA 1
ATOM 1152 C C . GLU A 1 145 ? 9.875 -17.578 -22.781 1 42.62 145 GLU A C 1
ATOM 1154 O O . GLU A 1 145 ? 9.148 -16.594 -22.953 1 42.62 145 GLU A O 1
ATOM 1159 N N . LEU A 1 146 ? 10.922 -17.562 -21.969 1 41.78 146 LEU A N 1
ATOM 1160 C CA . LEU A 1 146 ? 11.141 -16.375 -21.141 1 41.78 146 LEU A CA 1
ATOM 1161 C C . LEU A 1 146 ? 11.711 -15.242 -21.969 1 41.78 146 LEU A C 1
ATOM 1163 O O . LEU A 1 146 ? 11.406 -14.07 -21.719 1 41.78 146 LEU A O 1
ATOM 1167 N N . HIS A 1 147 ? 12.609 -15.414 -22.984 1 36.66 147 HIS A N 1
ATOM 1168 C CA . HIS A 1 147 ? 13.164 -14.336 -23.797 1 36.66 147 HIS A CA 1
ATOM 1169 C C . HIS A 1 147 ? 12.078 -13.648 -24.609 1 36.66 147 HIS A C 1
ATOM 1171 O O . HIS A 1 147 ? 12.125 -12.43 -24.812 1 36.66 147 HIS A O 1
ATOM 1177 N N . TYR A 1 148 ? 11.133 -14.398 -25.156 1 34.91 148 TYR A N 1
ATOM 1178 C CA . TYR A 1 148 ? 10.18 -13.766 -26.062 1 34.91 148 TYR A CA 1
ATOM 1179 C C . TYR A 1 148 ? 9.266 -12.805 -25.312 1 34.91 148 TYR A C 1
ATOM 1181 O O . TYR A 1 148 ? 8.875 -11.766 -25.844 1 34.91 148 TYR A O 1
ATOM 1189 N N . SER A 1 149 ? 8.898 -13.117 -24.156 1 34.16 149 SER A N 1
ATOM 1190 C CA . SER A 1 149 ? 7.973 -12.219 -23.469 1 34.16 149 SER A CA 1
ATOM 1191 C C . SER A 1 149 ? 8.672 -10.938 -23.031 1 34.16 149 SER A C 1
ATOM 1193 O O . SER A 1 149 ? 8.016 -9.977 -22.625 1 34.16 149 SER A O 1
ATOM 1195 N N . ALA A 1 150 ? 10 -10.852 -22.906 1 33.72 150 ALA A N 1
ATOM 1196 C CA . ALA A 1 150 ? 10.68 -9.602 -22.578 1 33.72 150 ALA A CA 1
ATOM 1197 C C . ALA A 1 150 ? 10.688 -8.664 -23.781 1 33.72 150 ALA A C 1
ATOM 1199 O O . ALA A 1 150 ? 10.875 -7.449 -23.641 1 33.72 150 ALA A O 1
ATOM 1200 N N . THR A 1 151 ? 10.602 -9.086 -24.938 1 32.69 151 THR A N 1
ATOM 1201 C CA . THR A 1 151 ? 10.711 -8.18 -26.078 1 32.69 151 THR A CA 1
ATOM 1202 C C . THR A 1 151 ? 9.484 -7.277 -26.172 1 32.69 151 THR A C 1
ATOM 1204 O O . THR A 1 151 ? 9.461 -6.336 -26.969 1 32.69 151 THR A O 1
ATOM 1207 N N . PHE A 1 152 ? 8.383 -7.617 -25.594 1 30.03 152 PHE A N 1
ATOM 1208 C CA . PHE A 1 152 ? 7.285 -6.703 -25.891 1 30.03 152 PHE A CA 1
ATOM 1209 C C . PHE A 1 152 ? 7.422 -5.414 -25.094 1 30.03 152 PHE A C 1
ATOM 1211 O O . PHE A 1 152 ? 6.672 -4.461 -25.312 1 30.03 152 PHE A O 1
ATOM 1218 N N . ILE A 1 153 ? 8.148 -5.336 -24.047 1 28.78 153 ILE A N 1
ATOM 1219 C CA . ILE A 1 153 ? 8.102 -4.043 -23.359 1 28.78 153 ILE A CA 1
ATOM 1220 C C . ILE A 1 153 ? 9.055 -3.068 -24.031 1 28.78 153 ILE A C 1
ATOM 1222 O O . ILE A 1 153 ? 9.5 -2.098 -23.422 1 28.78 153 ILE A O 1
ATOM 1226 N N . ARG A 1 154 ? 9.648 -3.332 -25.234 1 22.98 154 ARG A N 1
ATOM 1227 C CA . ARG A 1 154 ? 10.242 -2.15 -25.844 1 22.98 154 ARG A CA 1
ATOM 1228 C C . ARG A 1 154 ? 9.172 -1.251 -26.453 1 22.98 154 ARG A C 1
ATOM 1230 O O . ARG A 1 154 ? 8.219 -1.738 -27.062 1 22.98 154 ARG A O 1
ATOM 1237 N N . MET B 1 1 ? 23.703 -14.273 -7.066 1 63.72 1 MET B N 1
ATOM 1238 C CA . MET B 1 1 ? 23.203 -12.945 -6.734 1 63.72 1 MET B CA 1
ATOM 1239 C C . MET B 1 1 ? 23.156 -12.75 -5.223 1 63.72 1 MET B C 1
ATOM 1241 O O . MET B 1 1 ? 22.875 -13.688 -4.48 1 63.72 1 MET B O 1
ATOM 1245 N N . ASP B 1 2 ? 23.625 -11.672 -4.688 1 82 2 ASP B N 1
ATOM 1246 C CA . ASP B 1 2 ? 23.578 -11.367 -3.262 1 82 2 ASP B CA 1
ATOM 1247 C C . ASP B 1 2 ? 22.141 -11.367 -2.746 1 82 2 ASP B C 1
ATOM 1249 O O . ASP B 1 2 ? 21.297 -10.594 -3.227 1 82 2 ASP B O 1
ATOM 1253 N N . PRO B 1 3 ? 21.859 -12.273 -1.985 1 82.88 3 PRO B N 1
ATOM 1254 C CA . PRO B 1 3 ? 20.484 -12.391 -1.476 1 82.88 3 PRO B CA 1
ATOM 1255 C C . PRO B 1 3 ? 19.969 -11.078 -0.889 1 82.88 3 PRO B C 1
ATOM 1257 O O . PRO B 1 3 ? 18.766 -10.797 -0.988 1 82.88 3 PRO B O 1
ATOM 1260 N N . LYS B 1 4 ? 20.766 -10.375 -0.335 1 85.62 4 LYS B N 1
ATOM 1261 C CA . LYS B 1 4 ? 20.359 -9.094 0.228 1 85.62 4 LYS B CA 1
ATOM 1262 C C . LYS B 1 4 ? 19.922 -8.117 -0.87 1 85.62 4 LYS B C 1
ATOM 1264 O O . LYS B 1 4 ? 18.922 -7.414 -0.725 1 85.62 4 LYS B O 1
ATOM 1269 N N . ALA B 1 5 ? 20.672 -8.172 -1.871 1 85.25 5 ALA B N 1
ATOM 1270 C CA . ALA B 1 5 ? 20.375 -7.293 -2.998 1 85.25 5 ALA B CA 1
ATOM 1271 C C . ALA B 1 5 ? 19.031 -7.652 -3.637 1 85.25 5 ALA B C 1
ATOM 1273 O O . ALA B 1 5 ? 18.25 -6.773 -4.008 1 85.25 5 ALA B O 1
ATOM 1274 N N . VAL B 1 6 ? 18.797 -8.906 -3.74 1 86.75 6 VAL B N 1
ATOM 1275 C CA . VAL B 1 6 ? 17.547 -9.375 -4.344 1 86.75 6 VAL B CA 1
ATOM 1276 C C . VAL B 1 6 ? 16.359 -8.938 -3.488 1 86.75 6 VAL B C 1
ATOM 1278 O O . VAL B 1 6 ? 15.336 -8.492 -4.016 1 86.75 6 VAL B O 1
ATOM 1281 N N . ARG B 1 7 ? 16.531 -9.023 -2.189 1 89.06 7 ARG B N 1
ATOM 1282 C CA . ARG B 1 7 ? 15.477 -8.625 -1.275 1 89.06 7 ARG B CA 1
ATOM 1283 C C . ARG B 1 7 ? 15.172 -7.133 -1.4 1 89.06 7 ARG B C 1
ATOM 1285 O O . ARG B 1 7 ? 14.016 -6.723 -1.383 1 89.06 7 ARG B O 1
ATOM 1292 N N . GLU B 1 8 ? 16.156 -6.391 -1.485 1 87.88 8 GLU B N 1
ATOM 1293 C CA . GLU B 1 8 ? 15.992 -4.945 -1.611 1 87.88 8 GLU B CA 1
ATOM 1294 C C . GLU B 1 8 ? 15.297 -4.578 -2.922 1 87.88 8 GLU B C 1
ATOM 1296 O O . GLU B 1 8 ? 14.469 -3.672 -2.959 1 87.88 8 GLU B O 1
ATOM 1301 N N . ASP B 1 9 ? 15.664 -5.32 -3.9 1 88.56 9 ASP B N 1
ATOM 1302 C CA . ASP B 1 9 ? 15.023 -5.094 -5.191 1 88.56 9 ASP B CA 1
ATOM 1303 C C . ASP B 1 9 ? 13.531 -5.43 -5.137 1 88.56 9 ASP B C 1
ATOM 1305 O O . ASP B 1 9 ? 12.703 -4.676 -5.645 1 88.56 9 ASP B O 1
ATOM 1309 N N . LEU B 1 10 ? 13.281 -6.48 -4.492 1 91.94 10 LEU B N 1
ATOM 1310 C CA . LEU B 1 10 ? 11.891 -6.91 -4.367 1 91.94 10 LEU B CA 1
ATOM 1311 C C . LEU B 1 10 ? 11.07 -5.875 -3.607 1 91.94 10 LEU B C 1
ATOM 1313 O O . LEU B 1 10 ? 9.938 -5.578 -3.986 1 91.94 10 LEU B O 1
ATOM 1317 N N . ARG B 1 11 ? 11.672 -5.312 -2.605 1 91.38 11 ARG B N 1
ATOM 1318 C CA . ARG B 1 11 ? 10.977 -4.301 -1.813 1 91.38 11 ARG B CA 1
ATOM 1319 C C . ARG B 1 11 ? 10.703 -3.051 -2.643 1 91.38 11 ARG B C 1
ATOM 1321 O O . ARG B 1 11 ? 9.602 -2.506 -2.607 1 91.38 11 ARG B O 1
ATOM 1328 N N . LEU B 1 12 ? 11.734 -2.668 -3.379 1 90.62 12 LEU B N 1
ATOM 1329 C CA . LEU B 1 12 ? 11.602 -1.477 -4.211 1 90.62 12 LEU B CA 1
ATOM 1330 C C . LEU B 1 12 ? 10.562 -1.688 -5.301 1 90.62 12 LEU B C 1
ATOM 1332 O O . LEU B 1 12 ? 9.719 -0.818 -5.539 1 90.62 12 LEU B O 1
ATOM 1336 N N . PHE B 1 13 ? 10.57 -2.834 -5.93 1 92.38 13 PHE B N 1
ATOM 1337 C CA . PHE B 1 13 ? 9.633 -3.131 -7.008 1 92.38 13 PHE B CA 1
ATOM 1338 C C . PHE B 1 13 ? 8.211 -3.207 -6.473 1 92.38 13 PHE B C 1
ATOM 1340 O O . PHE B 1 13 ? 7.289 -2.631 -7.059 1 92.38 13 PHE B O 1
ATOM 1347 N N . GLN B 1 14 ? 8.109 -3.863 -5.422 1 94.56 14 GLN B N 1
ATOM 1348 C CA . GLN B 1 14 ? 6.777 -4.027 -4.855 1 94.56 14 GLN B CA 1
ATOM 1349 C C . GLN B 1 14 ? 6.191 -2.684 -4.43 1 94.56 14 GLN B C 1
ATOM 1351 O O . GLN B 1 14 ? 5.016 -2.408 -4.676 1 94.56 14 GLN B O 1
ATOM 1356 N N . SER B 1 15 ? 6.961 -1.878 -3.73 1 94.94 15 SER B N 1
ATOM 1357 C CA . SER B 1 15 ? 6.492 -0.574 -3.273 1 94.94 15 SER B CA 1
ATOM 1358 C C . SER B 1 15 ? 6.059 0.299 -4.445 1 94.94 15 SER B C 1
ATOM 1360 O O . SER B 1 15 ? 5.008 0.945 -4.391 1 94.94 15 SER B O 1
ATOM 1362 N N . THR B 1 16 ? 6.914 0.281 -5.48 1 94.19 16 THR B N 1
ATOM 1363 C CA . THR B 1 16 ? 6.59 1.074 -6.66 1 94.19 16 THR B CA 1
ATOM 1364 C C . THR B 1 16 ? 5.312 0.562 -7.32 1 94.19 16 THR B C 1
ATOM 1366 O O . THR B 1 16 ? 4.43 1.349 -7.668 1 94.19 16 THR B O 1
ATOM 1369 N N . LEU B 1 17 ? 5.219 -0.711 -7.516 1 94.94 17 LEU B N 1
ATOM 1370 C CA . LEU B 1 17 ? 4.043 -1.331 -8.117 1 94.94 17 LEU B CA 1
ATOM 1371 C C . LEU B 1 17 ? 2.785 -0.997 -7.324 1 94.94 17 LEU B C 1
ATOM 1373 O O . LEU B 1 17 ? 1.78 -0.569 -7.895 1 94.94 17 LEU B O 1
ATOM 1377 N N . LEU B 1 18 ? 2.855 -1.158 -6.031 1 97.56 18 LEU B N 1
ATOM 1378 C CA . LEU B 1 18 ? 1.705 -0.927 -5.164 1 97.56 18 LEU B CA 1
ATOM 1379 C C . LEU B 1 18 ? 1.299 0.542 -5.18 1 97.56 18 LEU B C 1
ATOM 1381 O O . LEU B 1 18 ? 0.121 0.863 -5.352 1 97.56 18 LEU B O 1
ATOM 1385 N N . GLN B 1 19 ? 2.248 1.409 -5.027 1 96.94 19 GLN B N 1
ATOM 1386 C CA . GLN B 1 19 ? 1.974 2.842 -5.012 1 96.94 19 GLN B CA 1
ATOM 1387 C C . GLN B 1 19 ? 1.348 3.297 -6.328 1 96.94 19 GLN B C 1
ATOM 1389 O O . GLN B 1 19 ? 0.347 4.016 -6.332 1 96.94 19 GLN B O 1
ATOM 1394 N N . ASP B 1 20 ? 1.9 2.855 -7.438 1 96.94 20 ASP B N 1
ATOM 1395 C CA . ASP B 1 20 ? 1.36 3.205 -8.742 1 96.94 20 ASP B CA 1
ATOM 1396 C C . ASP B 1 20 ? -0.065 2.682 -8.906 1 96.94 20 ASP B C 1
ATOM 1398 O O . ASP B 1 20 ? -0.941 3.396 -9.398 1 96.94 20 ASP B O 1
ATOM 1402 N N . GLY B 1 21 ? -0.23 1.526 -8.516 1 97.75 21 GLY B N 1
ATOM 1403 C CA . GLY B 1 21 ? -1.553 0.93 -8.609 1 97.75 21 GLY B CA 1
ATOM 1404 C C . GLY B 1 21 ? -2.588 1.641 -7.758 1 97.75 21 GLY B C 1
ATOM 1405 O O . GLY B 1 21 ? -3.699 1.909 -8.219 1 97.75 21 GLY B O 1
ATOM 1406 N N . LEU B 1 22 ? -2.242 1.943 -6.586 1 98.44 22 LEU B N 1
ATOM 1407 C CA . LEU B 1 22 ? -3.154 2.623 -5.672 1 98.44 22 LEU B CA 1
ATOM 1408 C C . LEU B 1 22 ? -3.49 4.02 -6.176 1 98.44 22 LEU B C 1
ATOM 1410 O O . LEU B 1 22 ? -4.645 4.453 -6.105 1 98.44 22 LEU B O 1
ATOM 1414 N N . LYS B 1 23 ? -2.473 4.66 -6.648 1 97.69 23 LYS B N 1
ATOM 1415 C CA . LYS B 1 23 ? -2.691 5.992 -7.199 1 97.69 23 LYS B CA 1
ATOM 1416 C C . LYS B 1 23 ? -3.645 5.945 -8.391 1 97.69 23 LYS B C 1
ATOM 1418 O O . LYS B 1 23 ? -4.535 6.789 -8.516 1 97.69 23 LYS B O 1
ATOM 1423 N N . GLU B 1 24 ? -3.408 5.027 -9.211 1 97.62 24 GLU B N 1
ATOM 1424 C CA . GLU B 1 24 ? -4.266 4.883 -10.383 1 97.62 24 GLU B CA 1
ATOM 1425 C C . GLU B 1 24 ? -5.711 4.609 -9.977 1 97.62 24 GLU B C 1
ATOM 1427 O O . GLU B 1 24 ? -6.641 5.223 -10.508 1 97.62 24 GLU B O 1
ATOM 1432 N N . LEU B 1 25 ? -5.906 3.736 -9.062 1 97.88 25 LEU B N 1
ATOM 1433 C CA . LEU B 1 25 ? -7.254 3.402 -8.609 1 97.88 25 LEU B CA 1
ATOM 1434 C C . LEU B 1 25 ? -7.918 4.602 -7.941 1 97.88 25 LEU B C 1
ATOM 1436 O O . LEU B 1 25 ? -9.109 4.855 -8.148 1 97.88 25 LEU B O 1
ATOM 1440 N N . LEU B 1 26 ? -7.129 5.34 -7.184 1 98.12 26 LEU B N 1
ATOM 1441 C CA . LEU B 1 26 ? -7.648 6.555 -6.559 1 98.12 26 LEU B CA 1
ATOM 1442 C C . LEU B 1 26 ? -8.055 7.578 -7.613 1 98.12 26 LEU B C 1
ATOM 1444 O O . LEU B 1 26 ? -9.156 8.125 -7.566 1 98.12 26 LEU B O 1
ATOM 1448 N N . ASN B 1 27 ? -7.203 7.766 -8.594 1 97.5 27 ASN B N 1
ATOM 1449 C CA . ASN B 1 27 ? -7.438 8.75 -9.648 1 97.5 27 ASN B CA 1
ATOM 1450 C C . ASN B 1 27 ? -8.648 8.383 -10.5 1 97.5 27 ASN B C 1
ATOM 1452 O O . ASN B 1 27 ? -9.359 9.266 -10.992 1 97.5 27 ASN B O 1
ATOM 1456 N N . GLU B 1 28 ? -8.93 7.121 -10.586 1 96.88 28 GLU B N 1
ATOM 1457 C CA . GLU B 1 28 ? -10.047 6.648 -11.398 1 96.88 28 GLU B CA 1
ATOM 1458 C C . GLU B 1 28 ? -11.297 6.438 -10.547 1 96.88 28 GLU B C 1
ATOM 1460 O O . GLU B 1 28 ? -12.328 5.992 -11.055 1 96.88 28 GLU B O 1
ATOM 1465 N N . ASN B 1 29 ? -11.25 6.766 -9.297 1 96.88 29 ASN B N 1
ATOM 1466 C CA . ASN B 1 29 ? -12.344 6.598 -8.344 1 96.88 29 ASN B CA 1
ATOM 1467 C C . ASN B 1 29 ? -12.867 5.168 -8.336 1 96.88 29 ASN B C 1
ATOM 1469 O O . ASN B 1 29 ? -14.078 4.945 -8.344 1 96.88 29 ASN B O 1
ATOM 1473 N N . LYS B 1 30 ? -11.898 4.266 -8.398 1 96.31 30 LYS B N 1
ATOM 1474 C CA . LYS B 1 30 ? -12.266 2.852 -8.359 1 96.31 30 LYS B CA 1
ATOM 1475 C C . LYS B 1 30 ? -12.18 2.301 -6.938 1 96.31 30 LYS B C 1
ATOM 1477 O O . LYS B 1 30 ? -11.211 2.559 -6.227 1 96.31 30 LYS B O 1
ATOM 1482 N N . LEU B 1 31 ? -13.219 1.641 -6.48 1 95.56 31 LEU B N 1
ATOM 1483 C CA . LEU B 1 31 ? -13.344 0.963 -5.191 1 95.56 31 LEU B CA 1
ATOM 1484 C C . LEU B 1 31 ? -13.352 1.97 -4.047 1 95.56 31 LEU B C 1
ATOM 1486 O O . LEU B 1 31 ? -12.906 1.661 -2.941 1 95.56 31 LEU B O 1
ATOM 1490 N N . ILE B 1 32 ? -13.82 3.174 -4.371 1 97.38 32 ILE B N 1
ATOM 1491 C CA . ILE B 1 32 ? -13.93 4.195 -3.334 1 97.38 32 ILE B CA 1
ATOM 1492 C C . ILE B 1 32 ? -15 3.793 -2.324 1 97.38 32 ILE B C 1
ATOM 1494 O O . ILE B 1 32 ? -16.141 3.494 -2.701 1 97.38 32 ILE B O 1
ATOM 1498 N N . ASP B 1 33 ? -14.609 3.781 -1.068 1 96.25 33 ASP B N 1
ATOM 1499 C CA . ASP B 1 33 ? -15.594 3.389 -0.067 1 96.25 33 ASP B CA 1
ATOM 1500 C C . ASP B 1 33 ? -15.609 4.367 1.105 1 96.25 33 ASP B C 1
ATOM 1502 O O . ASP B 1 33 ? -16.25 4.113 2.129 1 96.25 33 ASP B O 1
ATOM 1506 N N . CYS B 1 34 ? -14.898 5.453 0.955 1 96.06 34 CYS B N 1
ATOM 1507 C CA . CYS B 1 34 ? -14.859 6.504 1.967 1 96.06 34 CYS B CA 1
ATOM 1508 C C . CYS B 1 34 ? -14.648 7.871 1.328 1 96.06 34 CYS B C 1
ATOM 1510 O O . CYS B 1 34 ? -13.914 7.996 0.349 1 96.06 34 CYS B O 1
ATOM 1512 N N . ILE B 1 35 ? -15.297 8.883 1.887 1 98.06 35 ILE B N 1
ATOM 1513 C CA . ILE B 1 35 ? -15.117 10.266 1.453 1 98.06 35 ILE B CA 1
ATOM 1514 C C . ILE B 1 35 ? -14.773 11.141 2.654 1 98.06 35 ILE B C 1
ATOM 1516 O O . ILE B 1 35 ? -15.555 11.234 3.607 1 98.06 35 ILE B O 1
ATOM 1520 N N . LEU B 1 36 ? -13.648 11.781 2.637 1 97.88 36 LEU B N 1
ATOM 1521 C CA . LEU B 1 36 ? -13.281 12.766 3.648 1 97.88 36 LEU B CA 1
ATOM 1522 C C . LEU B 1 36 ? -13.812 14.148 3.279 1 97.88 36 LEU B C 1
ATOM 1524 O O . LEU B 1 36 ? -13.43 14.711 2.25 1 97.88 36 LEU B O 1
ATOM 1528 N N . LYS B 1 37 ? -14.695 14.656 4.039 1 98.12 37 LYS B N 1
ATOM 1529 C CA . LYS B 1 37 ? -15.219 16 3.854 1 98.12 37 LYS B CA 1
ATOM 1530 C C . LYS B 1 37 ? -14.422 17.016 4.656 1 98.12 37 LYS B C 1
ATOM 1532 O O . LYS B 1 37 ? -14.438 17 5.887 1 98.12 37 LYS B O 1
ATOM 1537 N N . VAL B 1 38 ? -13.734 17.875 4 1 97.69 38 VAL B N 1
ATOM 1538 C CA . VAL B 1 38 ? -12.891 18.906 4.609 1 97.69 38 VAL B CA 1
ATOM 1539 C C . VAL B 1 38 ? -13.25 20.281 4.055 1 97.69 38 VAL B C 1
ATOM 1541 O O . VAL B 1 38 ? -12.938 20.594 2.904 1 97.69 38 VAL B O 1
ATOM 1544 N N . GLY B 1 39 ? -13.867 21.078 4.863 1 95.19 39 GLY B N 1
ATOM 1545 C CA . GLY B 1 39 ? -14.367 22.344 4.348 1 95.19 39 GLY B CA 1
ATOM 1546 C C . GLY B 1 39 ? -15.312 22.172 3.174 1 95.19 39 GLY B C 1
ATOM 1547 O O . GLY B 1 39 ? -16.344 21.5 3.285 1 95.19 39 GLY B O 1
ATOM 1548 N N . ASP B 1 40 ? -14.938 22.719 2.031 1 95.19 40 ASP B N 1
ATOM 1549 C CA . ASP B 1 40 ? -15.789 22.656 0.846 1 95.19 40 ASP B CA 1
ATOM 1550 C C . ASP B 1 40 ? -15.32 21.578 -0.123 1 95.19 40 ASP B C 1
ATOM 1552 O O . ASP B 1 40 ? -15.844 21.453 -1.231 1 95.19 40 ASP B O 1
ATOM 1556 N N . ARG B 1 41 ? -14.406 20.734 0.324 1 97.19 41 ARG B N 1
ATOM 1557 C CA . ARG B 1 41 ? -13.867 19.719 -0.562 1 97.19 41 ARG B CA 1
ATOM 1558 C C . ARG B 1 41 ? -14.227 18.312 -0.062 1 97.19 41 ARG B C 1
ATOM 1560 O 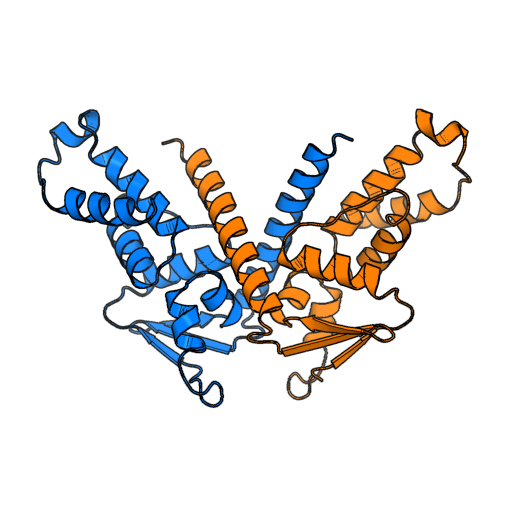O . ARG B 1 41 ? -14.398 18.109 1.142 1 97.19 41 ARG B O 1
ATOM 1567 N N . SER B 1 42 ? -14.414 17.516 -1.039 1 97.88 42 SER B N 1
ATOM 1568 C CA . SER B 1 42 ? -14.617 16.094 -0.785 1 97.88 42 SER B CA 1
ATOM 1569 C C . SER B 1 42 ? -13.484 15.25 -1.37 1 97.88 42 SER B C 1
ATOM 1571 O O . SER B 1 42 ? -13.211 15.32 -2.57 1 97.88 42 SER B O 1
ATOM 1573 N N . LEU B 1 43 ? -12.812 14.477 -0.526 1 98 43 LEU B N 1
ATOM 1574 C CA . LEU B 1 43 ? -11.672 13.672 -0.941 1 98 43 LEU B CA 1
ATOM 1575 C C . LEU B 1 43 ? -12.016 12.188 -0.912 1 98 43 LEU B C 1
ATOM 1577 O O . LEU B 1 43 ? -12.086 11.586 0.16 1 98 43 LEU B O 1
ATOM 1581 N N . PRO B 1 44 ? -12.273 11.641 -2.076 1 98.19 44 PRO B N 1
ATOM 1582 C CA . PRO B 1 44 ? -12.492 10.195 -2.109 1 98.19 44 PRO B CA 1
ATOM 1583 C C . PRO B 1 44 ? -11.25 9.406 -1.732 1 98.19 44 PRO B C 1
ATOM 1585 O O . PRO B 1 44 ? -10.141 9.75 -2.152 1 98.19 44 PRO B O 1
ATOM 1588 N N . CYS B 1 45 ? -11.398 8.383 -0.898 1 98.12 45 CYS B N 1
ATOM 1589 C CA . CYS B 1 45 ? -10.297 7.555 -0.429 1 98.12 45 CYS B CA 1
ATOM 1590 C C . CYS B 1 45 ? -10.734 6.102 -0.269 1 98.12 45 CYS B C 1
ATOM 1592 O O . CYS B 1 45 ? -11.883 5.762 -0.552 1 98.12 45 CYS B O 1
ATOM 1594 N N . HIS B 1 46 ? -9.883 5.289 0.085 1 98.38 46 HIS B N 1
ATOM 1595 C CA . HIS B 1 46 ? -10.148 3.912 0.482 1 98.38 46 HIS B CA 1
ATOM 1596 C C . HIS B 1 46 ? -9.953 3.723 1.981 1 98.38 46 HIS B C 1
ATOM 1598 O O . HIS B 1 46 ? -8.891 4.062 2.518 1 98.38 46 HIS B O 1
ATOM 1604 N N . ARG B 1 47 ? -10.938 3.146 2.666 1 97.31 47 ARG B N 1
ATOM 1605 C CA . ARG B 1 47 ? -10.844 2.916 4.105 1 97.31 47 ARG B CA 1
ATOM 1606 C C . ARG B 1 47 ? -9.617 2.09 4.453 1 97.31 47 ARG B C 1
ATOM 1608 O O . ARG B 1 47 ? -8.953 2.346 5.461 1 97.31 47 ARG B O 1
ATOM 1615 N N . LEU B 1 48 ? -9.312 1.1 3.615 1 98.25 48 LEU B N 1
ATOM 1616 C CA . LEU B 1 48 ? -8.18 0.202 3.842 1 98.25 48 LEU B CA 1
ATOM 1617 C C . LEU B 1 48 ? -6.879 0.986 3.959 1 98.25 48 LEU B C 1
ATOM 1619 O O . LEU B 1 48 ? -6.074 0.729 4.859 1 98.25 48 LEU B O 1
ATOM 1623 N N . ILE B 1 49 ? -6.629 1.962 3.078 1 98.5 49 ILE B N 1
ATOM 1624 C CA . ILE B 1 49 ? -5.391 2.732 3.043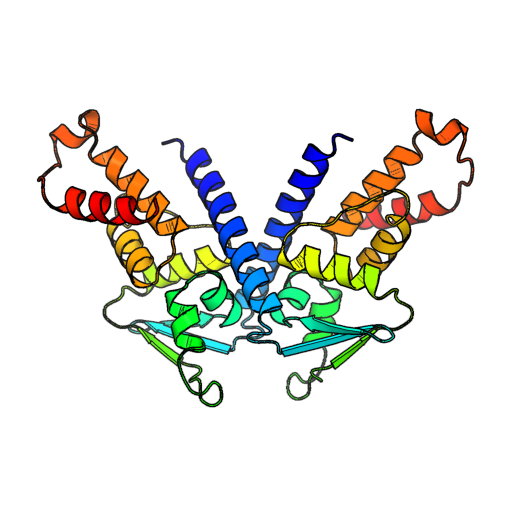 1 98.5 49 ILE B CA 1
ATOM 1625 C C . ILE B 1 49 ? -5.336 3.674 4.246 1 98.5 49 ILE B C 1
ATOM 1627 O O . ILE B 1 49 ? -4.305 3.781 4.91 1 98.5 49 ILE B O 1
ATOM 1631 N N . LEU B 1 50 ? -6.496 4.34 4.555 1 97.81 50 LEU B N 1
ATOM 1632 C CA . LEU B 1 50 ? -6.543 5.23 5.707 1 97.81 50 LEU B CA 1
ATOM 1633 C C . LEU B 1 50 ? -6.262 4.469 6.996 1 97.81 50 LEU B C 1
ATOM 1635 O O . LEU B 1 50 ? -5.457 4.91 7.82 1 97.81 50 LEU B O 1
ATOM 1639 N N . ALA B 1 51 ? -6.871 3.283 7.113 1 97.44 51 ALA B N 1
ATOM 1640 C CA . ALA B 1 51 ? -6.715 2.479 8.32 1 97.44 51 ALA B CA 1
ATOM 1641 C C . ALA B 1 51 ? -5.297 1.923 8.43 1 97.44 51 ALA B C 1
ATOM 1643 O O . ALA B 1 51 ? -4.77 1.762 9.539 1 97.44 51 ALA B O 1
ATOM 1644 N N . ALA B 1 52 ? -4.719 1.596 7.316 1 97.94 52 ALA B N 1
ATOM 1645 C CA . ALA B 1 52 ? -3.371 1.028 7.316 1 97.94 52 ALA B CA 1
ATOM 1646 C C . ALA B 1 52 ? -2.334 2.074 7.715 1 97.94 52 ALA B C 1
ATOM 1648 O O . ALA B 1 52 ? -1.355 1.761 8.398 1 97.94 52 ALA B O 1
ATOM 1649 N N . CYS B 1 53 ? -2.574 3.318 7.336 1 97.56 53 CYS B N 1
ATOM 1650 C CA . CYS B 1 53 ? -1.527 4.328 7.461 1 97.56 53 CYS B CA 1
ATOM 1651 C C . CYS B 1 53 ? -1.757 5.203 8.688 1 97.56 53 CYS B C 1
ATOM 1653 O O . CYS B 1 53 ? -0.854 5.918 9.125 1 97.56 53 CYS B O 1
ATOM 1655 N N . SER B 1 54 ? -2.939 5.168 9.258 1 97.62 54 SER B N 1
ATOM 1656 C CA . SER B 1 54 ? -3.305 6.074 10.344 1 97.62 54 SER B CA 1
ATOM 1657 C C . SER B 1 54 ? -4.023 5.332 11.461 1 97.62 54 SER B C 1
ATOM 1659 O O . SER B 1 54 ? -5.172 4.922 11.305 1 97.62 54 SER B O 1
ATOM 1661 N N . PRO B 1 55 ? -3.422 5.168 12.625 1 96.25 55 PRO B N 1
ATOM 1662 C CA . PRO B 1 55 ? -4.113 4.59 13.781 1 96.25 55 PRO B CA 1
ATOM 1663 C C . PRO B 1 55 ? -5.414 5.316 14.109 1 96.25 55 PRO B C 1
ATOM 1665 O O . PRO B 1 55 ? -6.375 4.691 14.57 1 96.25 55 PRO B O 1
ATOM 1668 N N . TYR B 1 56 ? -5.473 6.598 13.906 1 96.56 56 TYR B N 1
ATOM 1669 C CA . TYR B 1 56 ? -6.684 7.379 14.117 1 96.56 56 TYR B CA 1
ATOM 1670 C C . TYR B 1 56 ? -7.832 6.848 13.266 1 96.56 56 TYR B C 1
ATOM 1672 O O . TYR B 1 56 ? -8.906 6.539 13.781 1 96.56 56 TYR B O 1
ATOM 1680 N N . PHE B 1 57 ? -7.574 6.691 11.992 1 95.94 57 PHE B N 1
ATOM 1681 C CA . PHE B 1 57 ? -8.617 6.219 11.094 1 95.94 57 PHE B CA 1
ATOM 1682 C C . PHE B 1 57 ? -8.914 4.742 11.336 1 95.94 57 PHE B C 1
ATOM 1684 O O . PHE B 1 57 ? -10.055 4.301 11.188 1 95.94 57 PHE B O 1
ATOM 1691 N N . ARG B 1 58 ? -7.887 4.02 11.695 1 95.56 58 ARG B N 1
ATOM 1692 C CA . ARG B 1 58 ? -8.109 2.615 12.031 1 95.56 58 ARG B CA 1
ATOM 1693 C C . ARG B 1 58 ? -9.109 2.475 13.172 1 95.56 58 ARG B C 1
ATOM 1695 O O . ARG B 1 58 ? -10.047 1.681 13.094 1 95.56 58 ARG B O 1
ATOM 1702 N N . GLU B 1 59 ? -8.922 3.234 14.234 1 94.25 59 GLU B N 1
ATOM 1703 C CA . GLU B 1 59 ? -9.828 3.223 15.383 1 94.25 59 GLU B CA 1
ATOM 1704 C C . GLU B 1 59 ? -11.211 3.73 15 1 94.25 59 GLU B C 1
ATOM 1706 O O . GLU B 1 59 ? -12.227 3.191 15.453 1 94.25 59 GLU B O 1
ATOM 1711 N N . LEU B 1 60 ? -11.188 4.719 14.18 1 92.31 60 LEU B N 1
ATOM 1712 C CA . LEU B 1 60 ? -12.453 5.293 13.734 1 92.31 60 LEU B CA 1
ATOM 1713 C C . LEU B 1 60 ? -13.312 4.238 13.039 1 92.31 60 LEU B C 1
ATOM 1715 O O . LEU B 1 60 ? -14.523 4.164 13.281 1 92.31 60 LEU B O 1
ATOM 1719 N N . TYR B 1 61 ? -12.719 3.385 12.266 1 92.19 61 TYR B N 1
ATOM 1720 C CA . TYR B 1 61 ? -13.477 2.436 11.453 1 92.19 61 TYR B CA 1
ATOM 1721 C C . TYR B 1 61 ? -13.781 1.166 12.242 1 92.19 61 TYR B C 1
ATOM 1723 O O . TYR B 1 61 ? -14.719 0.438 11.914 1 92.19 61 TYR B O 1
ATOM 1731 N N . PHE B 1 62 ? -13.125 0.868 13.305 1 90.25 62 PHE B N 1
ATOM 1732 C CA . PHE B 1 62 ? -13.32 -0.429 13.938 1 90.25 62 PHE B CA 1
ATOM 1733 C C . PHE B 1 62 ? -13.82 -0.258 15.367 1 90.25 62 PHE B C 1
ATOM 1735 O O . PHE B 1 62 ? -14.109 -1.242 16.047 1 90.25 62 PHE B O 1
ATOM 1742 N N . SER B 1 63 ? -13.797 0.843 16.047 1 80.56 63 SER B N 1
ATOM 1743 C CA . SER B 1 63 ? -14.328 1.06 17.391 1 80.56 63 SER B CA 1
ATOM 1744 C C . SER B 1 63 ? -15.844 0.915 17.406 1 80.56 63 SER B C 1
ATOM 1746 O O . SER B 1 63 ? -16.422 0.554 18.438 1 80.56 63 SER B O 1
ATOM 1748 N N . GLY B 1 64 ? -16.672 1.273 16.391 1 65.44 64 GLY B N 1
ATOM 1749 C CA . GLY B 1 64 ? -18.125 1.197 16.422 1 65.44 64 GLY B CA 1
ATOM 1750 C C . GLY B 1 64 ? -18.672 -0.009 15.688 1 65.44 64 GLY B C 1
ATOM 1751 O O . GLY B 1 64 ? -17.906 -0.863 15.234 1 65.44 64 GLY B O 1
ATOM 1752 N N . ASP B 1 65 ? -20.156 -0.328 15.766 1 58.16 65 ASP B N 1
ATOM 1753 C CA . ASP B 1 65 ? -20.844 -1.386 15.031 1 58.16 65 ASP B CA 1
ATOM 1754 C C . ASP B 1 65 ? -20.594 -1.25 13.523 1 58.16 65 ASP B C 1
ATOM 1756 O O . ASP B 1 65 ? -20.828 -0.187 12.945 1 58.16 65 ASP B O 1
ATOM 1760 N N . ALA B 1 66 ? -19.594 -2.045 12.969 1 53.31 66 ALA B N 1
ATOM 1761 C CA . ALA B 1 66 ? -19.078 -2.158 11.602 1 53.31 66 ALA B CA 1
ATOM 1762 C C . ALA B 1 66 ? -20.172 -1.871 10.578 1 53.31 66 ALA B C 1
ATOM 1764 O O . ALA B 1 66 ? -19.891 -1.325 9.508 1 53.31 66 ALA B O 1
ATOM 1765 N N . LYS B 1 67 ? -21.422 -2.271 10.922 1 52.62 67 LYS B N 1
ATOM 1766 C CA . LYS B 1 67 ? -22.5 -2.398 9.961 1 52.62 67 LYS B CA 1
ATOM 1767 C C . LYS B 1 67 ? -22.906 -1.037 9.391 1 52.62 67 LYS B C 1
ATOM 1769 O O . LYS B 1 67 ? -23.531 -0.957 8.336 1 52.62 67 LYS B O 1
ATOM 1774 N N . GLU B 1 68 ? -22.578 0.049 10.32 1 55.84 68 GLU B N 1
ATOM 1775 C CA . GLU B 1 68 ? -23.172 1.288 9.812 1 55.84 68 GLU B CA 1
ATOM 1776 C C . GLU B 1 68 ? -22.094 2.332 9.531 1 55.84 68 GLU B C 1
ATOM 1778 O O . GLU B 1 68 ? -22.297 3.521 9.789 1 55.84 68 GLU B O 1
ATOM 1783 N N . MET B 1 69 ? -21 1.859 9.102 1 61.47 69 MET B N 1
ATOM 1784 C CA . MET B 1 69 ? -20.031 2.936 8.945 1 61.47 69 MET B CA 1
ATOM 1785 C C . MET B 1 69 ? -20.422 3.865 7.801 1 61.47 69 MET B C 1
ATOM 1787 O O . MET B 1 69 ? -20.734 3.408 6.703 1 61.47 69 MET B O 1
ATOM 1791 N N . GLU B 1 70 ? -20.609 5.086 8.148 1 74.56 70 GLU B N 1
ATOM 1792 C CA . GLU B 1 70 ? -20.906 6.129 7.168 1 74.56 70 GLU B CA 1
ATOM 1793 C C . GLU B 1 70 ? -19.75 6.297 6.176 1 74.56 70 GLU B C 1
ATOM 1795 O O . GLU B 1 70 ? -18.578 6.27 6.562 1 74.56 70 GLU B O 1
ATOM 1800 N N . LYS B 1 71 ? -20.094 6.312 4.953 1 88.88 71 LYS B N 1
ATOM 1801 C CA . LYS B 1 71 ? -19.125 6.508 3.865 1 88.88 71 LYS B CA 1
ATOM 1802 C C . LYS B 1 71 ? -18.453 7.871 3.967 1 88.88 71 LYS B C 1
ATOM 1804 O O . LYS B 1 71 ? -17.281 8.023 3.602 1 88.88 71 LYS B O 1
ATOM 1809 N N . GLU B 1 72 ? -19.109 8.805 4.66 1 94.38 72 GLU B N 1
ATOM 1810 C CA . GLU B 1 72 ? -18.562 10.148 4.742 1 94.38 72 GLU B CA 1
ATOM 1811 C C . GLU B 1 72 ? -18 10.438 6.133 1 94.38 72 GLU B C 1
ATOM 1813 O O . GLU B 1 72 ? -18.625 10.109 7.141 1 94.38 72 GLU B O 1
ATOM 1818 N N . VAL B 1 73 ? -16.828 10.969 6.184 1 95.31 73 VAL B N 1
ATOM 1819 C CA . VAL B 1 73 ? -16.203 11.43 7.414 1 95.31 73 VAL B CA 1
ATOM 1820 C C . VAL B 1 73 ? -15.961 12.938 7.34 1 95.31 73 VAL B C 1
ATOM 1822 O O . VAL B 1 73 ? -15.203 13.406 6.492 1 95.31 73 VAL B O 1
ATOM 1825 N N . VAL B 1 74 ? -16.594 13.695 8.195 1 96.56 74 VAL B N 1
ATOM 1826 C CA . VAL B 1 74 ? -16.453 15.148 8.211 1 96.56 74 VAL B CA 1
ATOM 1827 C C . VAL B 1 74 ? -15.312 15.547 9.141 1 96.56 74 VAL B C 1
ATOM 1829 O O . VAL B 1 74 ? -15.305 15.195 10.32 1 96.56 74 VAL B O 1
ATOM 1832 N N . LEU B 1 75 ? -14.359 16.188 8.586 1 96.56 75 LEU B N 1
ATOM 1833 C CA . LEU B 1 75 ? -13.219 16.688 9.344 1 96.56 75 LEU B CA 1
ATOM 1834 C C . LEU B 1 75 ? -13.258 18.219 9.438 1 96.56 75 LEU B C 1
ATOM 1836 O O . LEU B 1 75 ? -13.188 18.906 8.414 1 96.56 75 LEU B O 1
ATOM 1840 N N . GLU B 1 76 ? -13.258 18.719 10.57 1 96.31 76 GLU B N 1
ATOM 1841 C CA . GLU B 1 76 ? -13.422 20.156 10.781 1 96.31 76 GLU B CA 1
ATOM 1842 C C . GLU B 1 76 ? -12.094 20.828 11.102 1 96.31 76 GLU B C 1
ATOM 1844 O O . GLU B 1 76 ? -11.125 20.156 11.484 1 96.31 76 GLU B O 1
ATOM 1849 N N . ASN B 1 77 ? -12.031 22.156 10.898 1 94.88 77 ASN B N 1
ATOM 1850 C CA . ASN B 1 77 ? -10.898 22.984 11.273 1 94.88 77 ASN B CA 1
ATOM 1851 C C . ASN B 1 77 ? -9.602 22.516 10.617 1 94.88 77 ASN B C 1
ATOM 1853 O O . ASN B 1 77 ? -8.578 22.375 11.289 1 94.88 77 ASN B O 1
ATOM 1857 N N . LEU B 1 78 ? -9.719 22.266 9.391 1 93.81 78 LEU B N 1
ATOM 1858 C CA . LEU B 1 78 ? -8.609 21.734 8.617 1 93.81 78 LEU B CA 1
ATOM 1859 C C . LEU B 1 78 ? -8.539 22.391 7.238 1 93.81 78 LEU B C 1
ATOM 1861 O O . LEU B 1 78 ? -9.57 22.625 6.609 1 93.81 78 LEU B O 1
ATOM 1865 N N . ASP B 1 79 ? -7.406 22.781 6.836 1 96.81 79 ASP B N 1
ATOM 1866 C CA . ASP B 1 79 ? -7.199 23.234 5.461 1 96.81 79 ASP B CA 1
ATOM 1867 C C . ASP B 1 79 ? -7.293 22.062 4.488 1 96.81 79 ASP B C 1
ATOM 1869 O O . ASP B 1 79 ? -6.516 21.109 4.574 1 96.81 79 ASP B O 1
ATOM 1873 N N . PRO B 1 80 ? -8.18 22.141 3.521 1 97.44 80 PRO B N 1
ATOM 1874 C CA . PRO B 1 80 ? -8.359 21.031 2.584 1 97.44 80 PRO B CA 1
ATOM 1875 C C . PRO B 1 80 ? -7.105 20.766 1.749 1 97.44 80 PRO B C 1
ATOM 1877 O O . PRO B 1 80 ? -6.84 19.625 1.375 1 97.44 80 PRO B O 1
ATOM 1880 N N . THR B 1 81 ? -6.355 21.781 1.478 1 97.75 81 THR B N 1
ATOM 1881 C CA . THR B 1 81 ? -5.141 21.609 0.683 1 97.75 81 THR B CA 1
ATOM 1882 C C . THR B 1 81 ? -4.113 20.766 1.433 1 97.75 81 THR B C 1
ATOM 1884 O O . THR B 1 81 ? -3.443 19.922 0.837 1 97.75 81 THR B O 1
ATOM 1887 N N . ILE B 1 82 ? -4.039 20.969 2.689 1 97.94 82 ILE B N 1
ATOM 1888 C CA . ILE B 1 82 ? -3.088 20.234 3.514 1 97.94 82 ILE B CA 1
ATOM 1889 C C . ILE B 1 82 ? -3.523 18.781 3.631 1 97.94 82 ILE B C 1
ATOM 1891 O O . ILE B 1 82 ? -2.699 17.859 3.523 1 97.94 82 ILE B O 1
ATOM 1895 N N . MET B 1 83 ? -4.816 18.578 3.807 1 98.12 83 MET B N 1
ATOM 1896 C CA . MET B 1 83 ? -5.309 17.203 3.898 1 98.12 83 MET B CA 1
ATOM 1897 C C . MET B 1 83 ? -5.082 16.453 2.588 1 98.12 83 MET B C 1
ATOM 1899 O O . MET B 1 83 ? -4.734 15.273 2.596 1 98.12 83 MET B O 1
ATOM 1903 N N . GLU B 1 84 ? -5.277 17.141 1.521 1 97.75 84 GLU B N 1
ATOM 1904 C CA . GLU B 1 84 ? -5.035 16.547 0.213 1 97.75 84 GLU B CA 1
ATOM 1905 C C . GLU B 1 84 ? -3.58 16.109 0.072 1 97.75 84 GLU B C 1
ATOM 1907 O O . GLU B 1 84 ? -3.301 15.031 -0.468 1 97.75 84 GLU B O 1
ATOM 1912 N N . MET B 1 85 ? -2.641 16.906 0.564 1 97.62 85 MET B N 1
ATOM 1913 C CA . MET B 1 85 ? -1.225 16.562 0.535 1 97.62 85 MET B CA 1
ATOM 1914 C C . MET B 1 85 ? -0.959 15.297 1.355 1 97.62 85 MET B C 1
ATOM 1916 O O . MET B 1 85 ? -0.206 14.422 0.93 1 97.62 85 MET B O 1
ATOM 1920 N N . ILE B 1 86 ? -1.629 15.188 2.467 1 97.56 86 ILE B N 1
ATOM 1921 C CA . ILE B 1 86 ? -1.443 14.062 3.377 1 97.56 86 ILE B CA 1
ATOM 1922 C C . ILE B 1 86 ? -2.012 12.797 2.75 1 97.56 86 ILE B C 1
ATOM 1924 O O . ILE B 1 86 ? -1.373 11.742 2.779 1 97.56 86 ILE B O 1
ATOM 1928 N N . VAL B 1 87 ? -3.162 12.914 2.186 1 97.81 87 VAL B N 1
ATOM 1929 C CA . VAL B 1 87 ? -3.791 11.781 1.522 1 97.81 87 VAL B CA 1
ATOM 1930 C C . VAL B 1 87 ? -2.916 11.305 0.362 1 97.81 87 VAL B C 1
ATOM 1932 O O . VAL B 1 87 ? -2.65 10.109 0.223 1 97.81 87 VAL B O 1
ATOM 1935 N N . ASN B 1 88 ? -2.459 12.211 -0.423 1 97.38 88 ASN B N 1
ATOM 1936 C CA . ASN B 1 88 ? -1.576 11.867 -1.532 1 97.38 88 ASN B CA 1
ATOM 1937 C C . ASN B 1 88 ? -0.33 11.133 -1.048 1 97.38 88 ASN B C 1
ATOM 1939 O O . ASN B 1 88 ? 0.114 10.172 -1.68 1 97.38 88 ASN B O 1
ATOM 1943 N N . TYR B 1 89 ? 0.164 11.586 0.054 1 97.81 89 TYR B N 1
ATOM 1944 C CA . TYR B 1 89 ? 1.335 10.938 0.634 1 97.81 89 TYR B CA 1
ATOM 1945 C C . TYR B 1 89 ? 1.034 9.484 0.993 1 97.81 89 TYR B C 1
ATOM 1947 O O . TYR B 1 89 ? 1.854 8.594 0.749 1 97.81 89 TYR B O 1
ATOM 1955 N N . MET B 1 90 ? -0.1 9.219 1.54 1 97.75 90 MET B N 1
ATOM 1956 C CA . MET B 1 90 ? -0.476 7.875 1.969 1 97.75 90 MET B CA 1
ATOM 1957 C C . MET B 1 90 ? -0.534 6.922 0.781 1 97.75 90 MET B C 1
ATOM 1959 O O . MET B 1 90 ? -0.256 5.727 0.923 1 97.75 90 MET B O 1
ATOM 1963 N N . TYR B 1 91 ? -0.744 7.449 -0.422 1 97.94 91 TYR B N 1
ATOM 1964 C CA . TYR B 1 91 ? -0.9 6.625 -1.615 1 97.94 91 TYR B CA 1
ATOM 1965 C C . TYR B 1 91 ? 0.397 6.57 -2.414 1 97.94 91 TYR B C 1
ATOM 1967 O O . TYR B 1 91 ? 0.667 5.582 -3.102 1 97.94 91 TYR B O 1
ATOM 1975 N N . SER B 1 92 ? 1.229 7.613 -2.352 1 95.88 92 SER B N 1
ATOM 1976 C CA . SER B 1 92 ? 2.295 7.738 -3.342 1 95.88 92 SER B CA 1
ATOM 1977 C C . SER B 1 92 ? 3.652 7.922 -2.674 1 95.88 92 SER B C 1
ATOM 1979 O O . SER B 1 92 ? 4.688 7.891 -3.342 1 95.88 92 SER B O 1
ATOM 1981 N N . ALA B 1 93 ? 3.701 8.188 -1.395 1 95.12 93 ALA B N 1
ATOM 1982 C CA . ALA B 1 93 ? 4.918 8.422 -0.624 1 95.12 93 ALA B CA 1
ATOM 1983 C C . ALA B 1 93 ? 5.543 9.773 -0.972 1 95.12 93 ALA B C 1
ATOM 1985 O O . ALA B 1 93 ? 6.719 10.008 -0.69 1 95.12 93 ALA B O 1
ATOM 1986 N N . GLU B 1 94 ? 4.727 10.617 -1.575 1 94.94 94 GLU B N 1
ATOM 1987 C CA . GLU B 1 94 ? 5.242 11.922 -1.974 1 94.94 94 GLU B CA 1
ATOM 1988 C C . GLU B 1 94 ? 4.516 13.047 -1.241 1 94.94 94 GLU B C 1
ATOM 1990 O O . GLU B 1 94 ? 3.285 13.078 -1.205 1 94.94 94 GLU B O 1
ATOM 1995 N N . ILE B 1 95 ? 5.367 13.906 -0.655 1 96.19 95 ILE B N 1
ATOM 1996 C CA . ILE B 1 95 ? 4.832 15.109 -0.03 1 96.19 95 ILE B CA 1
ATOM 1997 C C . ILE B 1 95 ? 5.891 16.219 -0.043 1 96.19 95 ILE B C 1
ATOM 1999 O O . ILE B 1 95 ? 7.051 15.977 0.3 1 96.19 95 ILE B O 1
ATOM 2003 N N . ASP B 1 96 ? 5.516 17.391 -0.534 1 94.69 96 ASP B N 1
ATOM 2004 C CA . ASP B 1 96 ? 6.434 18.531 -0.581 1 94.69 96 ASP B CA 1
ATOM 2005 C C . ASP B 1 96 ? 6.32 19.375 0.684 1 94.69 96 ASP B C 1
ATOM 2007 O O . ASP B 1 96 ? 5.34 20.094 0.87 1 94.69 96 ASP B O 1
ATOM 2011 N N . ILE B 1 97 ? 7.348 19.312 1.506 1 93.94 97 ILE B N 1
ATOM 2012 C CA . ILE B 1 97 ? 7.379 20.062 2.752 1 93.94 97 ILE B CA 1
ATOM 2013 C C . ILE B 1 97 ? 8.25 21.312 2.578 1 93.94 97 ILE B C 1
ATOM 2015 O O . ILE B 1 97 ? 9.406 21.219 2.168 1 93.94 97 ILE B O 1
ATOM 2019 N N . THR B 1 98 ? 7.719 22.406 2.793 1 93.88 98 THR B N 1
ATOM 2020 C CA . THR B 1 98 ? 8.398 23.688 2.686 1 93.88 98 THR B CA 1
ATOM 2021 C C . THR B 1 98 ? 8.25 24.5 3.973 1 93.88 98 THR B C 1
ATOM 2023 O O . THR B 1 98 ? 7.488 24.109 4.863 1 93.88 98 THR B O 1
ATOM 2026 N N . ASP B 1 99 ? 8.883 25.625 4.012 1 92.06 99 ASP B N 1
ATOM 2027 C CA . ASP B 1 99 ? 8.789 26.5 5.172 1 92.06 99 ASP B CA 1
ATOM 2028 C C . ASP B 1 99 ? 7.371 27.031 5.352 1 92.06 99 AS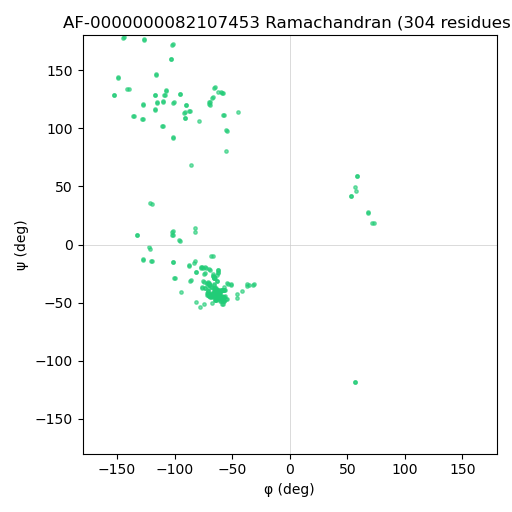P B C 1
ATOM 2030 O O . ASP B 1 99 ? 6.922 27.234 6.48 1 92.06 99 ASP B O 1
ATOM 2034 N N . ASP B 1 100 ? 6.688 27.141 4.293 1 95.44 100 ASP B N 1
ATOM 2035 C CA . ASP B 1 100 ? 5.379 27.781 4.316 1 95.44 100 ASP B CA 1
ATOM 2036 C C . ASP B 1 100 ? 4.297 26.828 4.789 1 95.44 100 ASP B C 1
ATOM 2038 O O . ASP B 1 100 ? 3.256 27.25 5.297 1 95.44 100 ASP B O 1
ATOM 2042 N N . ASN B 1 101 ? 4.57 25.484 4.625 1 96.44 101 ASN B N 1
ATOM 2043 C CA . ASN B 1 101 ? 3.465 24.562 4.887 1 96.44 101 ASN B CA 1
ATOM 2044 C C . ASN B 1 101 ? 3.812 23.562 5.98 1 96.44 101 ASN B C 1
ATOM 2046 O O . ASN B 1 101 ? 2.943 22.828 6.461 1 96.44 101 ASN B O 1
ATOM 2050 N N . VAL B 1 102 ? 5.051 23.562 6.504 1 95.94 102 VAL B N 1
ATOM 2051 C CA . VAL B 1 102 ? 5.535 22.516 7.402 1 95.94 102 VAL B CA 1
ATOM 2052 C C . VAL B 1 102 ? 4.727 22.531 8.695 1 95.94 102 VAL B C 1
ATOM 2054 O O . VAL B 1 102 ? 4.41 21.469 9.25 1 95.94 102 VAL B O 1
ATOM 2057 N N . GLN B 1 103 ? 4.355 23.656 9.195 1 94.75 103 GLN B N 1
ATOM 2058 C CA . GLN B 1 103 ? 3.623 23.734 10.453 1 94.75 103 GLN B CA 1
ATOM 2059 C C . GLN B 1 103 ? 2.229 23.141 10.32 1 94.75 103 GLN B C 1
ATOM 2061 O O . GLN B 1 103 ? 1.778 22.391 11.203 1 94.75 103 GLN B O 1
ATOM 2066 N N . ASP B 1 104 ? 1.606 23.5 9.227 1 97.06 104 ASP B N 1
ATOM 2067 C CA . ASP B 1 104 ? 0.264 22.984 8.992 1 97.06 104 ASP B CA 1
ATOM 2068 C C . ASP B 1 104 ? 0.293 21.469 8.766 1 97.06 104 ASP B C 1
ATOM 2070 O O . ASP B 1 104 ? -0.553 20.75 9.289 1 97.06 104 ASP B O 1
ATOM 2074 N N . ILE B 1 105 ? 1.242 20.969 7.996 1 97.44 105 ILE B N 1
ATOM 2075 C CA . ILE B 1 105 ? 1.389 19.547 7.742 1 97.44 105 ILE B CA 1
ATOM 2076 C C . ILE B 1 105 ? 1.674 18.812 9.055 1 97.44 105 ILE B C 1
ATOM 2078 O O . ILE B 1 105 ? 1.097 17.75 9.32 1 97.44 105 ILE B O 1
ATOM 2082 N N . PHE B 1 106 ? 2.49 19.422 9.859 1 95.88 106 PHE B N 1
ATOM 2083 C CA . PHE B 1 106 ? 2.842 18.859 11.156 1 95.88 106 PHE B CA 1
ATOM 2084 C C . PHE B 1 106 ? 1.602 18.672 12.031 1 95.88 106 PHE B C 1
ATOM 2086 O O . PHE B 1 106 ? 1.396 17.609 12.617 1 95.88 106 PHE B O 1
ATOM 2093 N N . ALA B 1 107 ? 0.832 19.672 12.094 1 96.38 107 ALA B N 1
ATOM 2094 C CA . ALA B 1 107 ? -0.364 19.656 12.938 1 96.38 107 ALA B CA 1
ATOM 2095 C C . ALA B 1 107 ? -1.343 18.578 12.477 1 96.38 107 ALA B C 1
ATOM 2097 O O . ALA B 1 107 ? -1.896 17.844 13.297 1 96.38 107 ALA B O 1
ATOM 2098 N N . VAL B 1 108 ? -1.527 18.438 11.188 1 97.38 108 VAL B N 1
ATOM 2099 C CA . VAL B 1 108 ? -2.471 17.484 10.633 1 97.38 108 VAL B CA 1
ATOM 2100 C C . VAL B 1 108 ? -1.929 16.062 10.82 1 97.38 108 VAL B C 1
ATOM 2102 O O . VAL B 1 108 ? -2.668 15.156 11.203 1 97.38 108 VAL B O 1
ATOM 2105 N N . ALA B 1 109 ? -0.658 15.891 10.555 1 96.94 109 ALA B N 1
ATOM 2106 C CA . ALA B 1 109 ? -0.033 14.586 10.75 1 96.94 109 ALA B CA 1
ATOM 2107 C C . ALA B 1 109 ? -0.173 14.117 12.195 1 96.94 109 ALA B C 1
ATOM 2109 O O . ALA B 1 109 ? -0.397 12.938 12.461 1 96.94 109 ALA B O 1
ATOM 2110 N N . ASN B 1 110 ? -0.026 15.062 13.062 1 95.69 110 ASN B N 1
ATOM 2111 C CA . ASN B 1 110 ? -0.184 14.758 14.484 1 95.69 110 ASN B CA 1
ATOM 2112 C C . ASN B 1 110 ? -1.633 14.422 14.828 1 95.69 110 ASN B C 1
ATOM 2114 O O . ASN B 1 110 ? -1.901 13.438 15.516 1 95.69 110 ASN B O 1
ATOM 2118 N N . ARG B 1 111 ? -2.512 15.133 14.367 1 96.75 111 ARG B N 1
ATOM 2119 C CA . ARG B 1 111 ? -3.932 14.953 14.648 1 96.75 111 ARG B CA 1
ATOM 2120 C C . ARG B 1 111 ? -4.414 13.594 14.172 1 96.75 111 ARG B C 1
ATOM 2122 O O . ARG B 1 111 ? -5.141 12.898 14.883 1 96.75 111 ARG B O 1
ATOM 2129 N N . PHE B 1 112 ? -3.986 13.227 13 1 97.19 112 PHE B N 1
ATOM 2130 C CA . PHE B 1 112 ? -4.492 11.992 12.406 1 97.19 112 PHE B CA 1
ATOM 2131 C C . PHE B 1 112 ? -3.477 10.867 12.547 1 97.19 112 PHE B C 1
ATOM 2133 O O . PHE B 1 112 ? -3.623 9.805 11.938 1 97.19 112 PHE B O 1
ATOM 2140 N N . GLN B 1 113 ? -2.426 11.133 13.312 1 96.06 113 GLN B N 1
ATOM 2141 C CA . GLN B 1 113 ? -1.455 10.117 13.719 1 96.06 113 GLN B CA 1
ATOM 2142 C C . GLN B 1 113 ? -0.81 9.461 12.5 1 96.06 113 GLN B C 1
ATOM 2144 O O . GLN B 1 113 ? -0.85 8.234 12.359 1 96.06 113 GLN B O 1
ATOM 2149 N N . ILE B 1 114 ? -0.179 10.188 11.68 1 97 114 ILE B N 1
ATOM 2150 C CA . ILE B 1 114 ? 0.668 9.719 10.586 1 97 114 ILE B CA 1
ATOM 2151 C C . ILE B 1 114 ? 2.137 9.836 10.984 1 97 114 ILE B C 1
ATOM 2153 O O . ILE B 1 114 ? 2.799 10.82 10.656 1 97 114 ILE B O 1
ATOM 2157 N N . PRO B 1 115 ? 2.688 8.828 11.531 1 93.31 115 PRO B N 1
ATOM 2158 C CA . PRO B 1 115 ? 3.967 8.938 12.234 1 93.31 115 PRO B CA 1
ATOM 2159 C C . PRO B 1 115 ? 5.113 9.367 11.312 1 93.31 115 PRO B C 1
ATOM 2161 O O . PRO B 1 115 ? 5.98 10.141 11.727 1 93.31 115 PRO B O 1
ATOM 2164 N N . SER B 1 116 ? 5.203 8.883 10.117 1 91.75 116 SER B N 1
ATOM 2165 C CA . SER B 1 116 ? 6.309 9.18 9.211 1 91.75 116 SER B CA 1
ATOM 2166 C C . SER B 1 116 ? 6.352 10.664 8.867 1 91.75 116 SER B C 1
ATOM 2168 O O . SER B 1 116 ? 7.41 11.297 8.938 1 91.75 116 SER B O 1
ATOM 2170 N N . VAL B 1 117 ? 5.227 11.195 8.594 1 93.62 117 VAL B N 1
ATOM 2171 C CA . VAL B 1 117 ? 5.141 12.609 8.234 1 93.62 117 VAL B CA 1
ATOM 2172 C C . VAL B 1 117 ? 5.41 13.477 9.461 1 93.62 117 VAL B C 1
ATOM 2174 O O . VAL B 1 117 ? 6.125 14.477 9.375 1 93.62 117 VAL B O 1
ATOM 2177 N N . PHE B 1 118 ? 4.902 13.047 10.531 1 92.94 118 PHE B N 1
ATOM 2178 C CA . PHE B 1 118 ? 5.168 13.734 11.789 1 92.94 118 PHE B CA 1
ATOM 2179 C C . PHE B 1 118 ? 6.668 13.844 12.047 1 92.94 118 PHE B C 1
ATOM 2181 O O . PHE B 1 118 ? 7.18 14.922 12.328 1 92.94 118 PHE B O 1
ATOM 2188 N N . THR B 1 119 ? 7.375 12.773 11.867 1 90.69 119 THR B N 1
ATOM 2189 C CA . THR B 1 119 ? 8.805 12.703 12.156 1 90.69 119 THR B CA 1
ATOM 2190 C C . THR B 1 119 ? 9.594 13.586 11.203 1 90.69 119 THR B C 1
ATOM 2192 O O . THR B 1 119 ? 10.469 14.344 11.625 1 90.69 119 THR B O 1
ATOM 2195 N N . VAL B 1 120 ? 9.266 13.57 9.992 1 90 120 VAL B N 1
ATOM 2196 C CA . VAL B 1 120 ? 9.984 14.344 8.992 1 90 120 VAL B CA 1
ATOM 2197 C C . VAL B 1 120 ? 9.75 15.836 9.227 1 90 120 VAL B C 1
ATOM 2199 O O . VAL B 1 120 ? 10.688 16.641 9.172 1 90 120 VAL B O 1
ATOM 2202 N N . CYS B 1 121 ? 8.5 16.219 9.523 1 91.56 121 CYS B N 1
ATOM 2203 C CA . CYS B 1 121 ? 8.203 17.609 9.805 1 91.56 121 CYS B CA 1
ATOM 2204 C C . CYS B 1 121 ? 8.914 18.078 11.07 1 91.56 121 CYS B C 1
ATOM 2206 O O . CYS B 1 121 ? 9.438 19.188 11.117 1 91.56 121 CYS B O 1
ATOM 2208 N N . ALA B 1 122 ? 8.977 17.203 12.094 1 89.25 122 ALA B N 1
ATOM 2209 C CA . ALA B 1 122 ? 9.672 17.531 13.336 1 89.25 122 ALA B CA 1
ATOM 2210 C C . ALA B 1 122 ? 11.156 17.781 13.078 1 89.25 122 ALA B C 1
ATOM 2212 O O . ALA B 1 122 ? 11.734 18.75 13.586 1 89.25 122 ALA B O 1
ATOM 2213 N N . ASN B 1 123 ? 11.703 16.938 12.281 1 87.38 123 ASN B N 1
ATOM 2214 C CA . ASN B 1 123 ? 13.109 17.094 11.93 1 87.38 123 ASN B CA 1
ATOM 2215 C C . ASN B 1 123 ? 13.352 18.359 11.117 1 87.38 123 ASN B C 1
ATOM 2217 O O . ASN B 1 123 ? 14.352 19.047 11.32 1 87.38 123 ASN B O 1
ATOM 2221 N N . PHE B 1 124 ? 12.5 18.625 10.227 1 88.56 124 PHE B N 1
ATOM 2222 C CA . PHE B 1 124 ? 12.555 19.828 9.414 1 88.56 124 PHE B CA 1
ATOM 2223 C C . PHE B 1 124 ? 12.539 21.078 10.297 1 88.56 124 PHE B C 1
ATOM 2225 O O . PHE B 1 124 ? 13.352 21.984 10.109 1 88.56 124 PHE B O 1
ATOM 2232 N N . LEU B 1 125 ? 11.664 21.062 11.266 1 88.12 125 LEU B N 1
ATOM 2233 C CA . LEU B 1 125 ? 11.477 22.219 12.156 1 88.12 125 LEU B CA 1
ATOM 2234 C C . LEU B 1 125 ? 12.648 22.344 13.125 1 88.12 125 LEU B C 1
ATOM 2236 O O . LEU B 1 125 ? 13.078 23.453 13.453 1 88.12 125 LEU B O 1
ATOM 2240 N N . GLN B 1 126 ? 13.133 21.203 13.562 1 86.69 126 GLN B N 1
ATOM 2241 C CA . GLN B 1 126 ? 14.273 21.203 14.469 1 86.69 126 GLN B CA 1
ATOM 2242 C C . GLN B 1 126 ? 15.516 21.766 13.797 1 86.69 126 GLN B C 1
ATOM 2244 O O . GLN B 1 126 ? 16.297 22.484 14.43 1 86.69 126 GLN B O 1
ATOM 2249 N N . LYS B 1 127 ? 15.781 21.453 12.633 1 83.69 127 LYS B N 1
ATOM 2250 C CA . LYS B 1 127 ? 16.938 21.938 11.891 1 83.69 127 LYS B CA 1
ATOM 2251 C C . LYS B 1 127 ? 16.844 23.438 11.656 1 83.69 127 LYS B C 1
ATOM 2253 O O . LYS B 1 127 ? 17.875 24.125 11.57 1 83.69 127 LYS B O 1
ATOM 2258 N N . LYS B 1 128 ? 15.711 23.938 11.586 1 79.12 128 LYS B N 1
ATOM 2259 C CA . LYS B 1 128 ? 15.531 25.375 11.422 1 79.12 128 LYS B CA 1
ATOM 2260 C C . LYS B 1 128 ? 15.805 26.125 12.727 1 79.12 128 LYS B C 1
ATOM 2262 O O . LYS B 1 128 ? 16.203 27.297 12.711 1 79.12 128 LYS B O 1
ATOM 2267 N N . LEU B 1 129 ? 15.492 25.406 13.883 1 67.06 129 LEU B N 1
ATOM 2268 C CA . LEU B 1 129 ? 15.703 26.031 15.188 1 67.06 129 LEU B CA 1
ATOM 2269 C C . LEU B 1 129 ? 17.156 25.891 15.625 1 67.06 129 LEU B C 1
ATOM 2271 O O . LEU B 1 129 ? 17.562 26.5 16.625 1 67.06 129 LEU B O 1
ATOM 2275 N N . SER B 1 130 ? 17.906 25.062 15.055 1 60.03 130 SER B N 1
ATOM 2276 C CA . SER B 1 130 ? 19.297 24.922 15.469 1 60.03 130 SER B CA 1
ATOM 2277 C C . SER B 1 130 ? 20.047 26.234 15.352 1 60.03 130 SER B C 1
ATOM 2279 O O . SER B 1 130 ? 19.719 27.078 14.523 1 60.03 130 SER B O 1
ATOM 2281 N N . PRO B 1 131 ? 20.719 26.531 16.484 1 56.03 131 PRO B N 1
ATOM 2282 C CA . PRO B 1 131 ? 21.453 27.797 16.688 1 56.03 131 PRO B CA 1
ATOM 2283 C C . PRO B 1 131 ? 22.109 28.312 15.422 1 56.03 131 PRO B C 1
ATOM 2285 O O . PRO B 1 131 ? 22.25 29.531 15.242 1 56.03 131 PRO B O 1
ATOM 2288 N N . GLY B 1 132 ? 22.578 27.578 14.594 1 50.06 132 GLY B N 1
ATOM 2289 C CA . GLY B 1 132 ? 23.016 28.328 13.43 1 50.06 132 GLY B CA 1
ATOM 2290 C C . GLY B 1 132 ? 21.891 29.141 12.789 1 50.06 132 GLY B C 1
ATOM 2291 O O . GLY B 1 132 ? 22.141 30.219 12.25 1 50.06 132 GLY B O 1
ATOM 2292 N N . ASN B 1 133 ? 20.688 28.609 12.578 1 48.97 133 ASN B N 1
ATOM 2293 C CA . ASN B 1 133 ? 19.516 29.297 12.047 1 48.97 133 ASN B CA 1
ATOM 2294 C C . ASN B 1 133 ? 18.719 29.984 13.156 1 48.97 133 ASN B C 1
ATOM 2296 O O . ASN B 1 133 ? 17.859 30.828 12.883 1 48.97 133 ASN B O 1
ATOM 2300 N N . CYS B 1 134 ? 18.734 29.453 14.234 1 45.44 134 CYS B N 1
ATOM 2301 C CA . CYS B 1 134 ? 17.922 29.953 15.344 1 45.44 134 CYS B CA 1
ATOM 2302 C C . CYS B 1 134 ? 18.406 31.328 15.805 1 45.44 134 CYS B C 1
ATOM 2304 O O . CYS B 1 134 ? 17.844 31.906 16.734 1 45.44 134 CYS B O 1
ATOM 2306 N N . MET B 1 135 ? 19.531 31.922 15.406 1 42.53 135 MET B N 1
ATOM 2307 C CA . MET B 1 135 ? 19.672 33.281 15.906 1 42.53 135 MET B CA 1
ATOM 2308 C C . MET B 1 135 ? 18.359 34.062 15.734 1 42.53 135 MET B C 1
ATOM 2310 O O . MET B 1 135 ? 18.016 34.906 16.547 1 42.53 135 MET B O 1
ATOM 2314 N N . ASP B 1 136 ? 17.75 33.969 14.57 1 36.72 136 ASP B N 1
ATOM 2315 C CA . ASP B 1 136 ? 16.594 34.844 14.414 1 36.72 136 ASP B CA 1
ATOM 2316 C C . ASP B 1 136 ? 15.367 34.312 15.125 1 36.72 136 ASP B C 1
ATOM 2318 O O . ASP B 1 136 ? 14.562 35.062 15.664 1 36.72 136 ASP B O 1
ATOM 2322 N N . CYS B 1 137 ? 14.844 33.062 14.938 1 34.75 137 CYS B N 1
ATOM 2323 C CA . CYS B 1 137 ? 13.445 32.719 15.195 1 34.75 137 CYS B CA 1
ATOM 2324 C C . CYS B 1 137 ? 13.266 32.156 16.594 1 34.75 137 CYS B C 1
ATOM 2326 O O . CYS B 1 137 ? 12.156 31.828 17 1 34.75 137 CYS B O 1
ATOM 2328 N N . LEU B 1 138 ? 13.984 31.328 17.312 1 37.09 138 LEU B N 1
ATOM 2329 C CA . LEU B 1 138 ? 13.68 30.688 18.594 1 37.09 138 LEU B CA 1
ATOM 2330 C C . LEU B 1 138 ? 13.336 31.75 19.656 1 37.09 138 LEU B C 1
ATOM 2332 O O . LEU B 1 138 ? 14.211 32.469 20.109 1 37.09 138 LEU B O 1
ATOM 2336 N N . SER B 1 139 ? 12.148 32.219 19.625 1 35.97 139 SER B N 1
ATOM 2337 C CA . SER B 1 139 ? 11.102 32.125 20.641 1 35.97 139 SER B CA 1
ATOM 2338 C C . SER B 1 139 ? 10.984 30.719 21.203 1 35.97 139 SER B C 1
ATOM 2340 O O . SER B 1 139 ? 10.961 29.734 20.453 1 35.97 139 SER B O 1
ATOM 2342 N N . THR B 1 140 ? 11.203 30.125 22.438 1 35.28 140 THR B N 1
ATOM 2343 C CA . THR B 1 140 ? 11.383 29.016 23.375 1 35.28 140 THR B CA 1
ATOM 2344 C C . THR B 1 140 ? 10.18 28.078 23.344 1 35.28 140 THR B C 1
ATOM 2346 O O . THR B 1 140 ? 10.312 26.875 23.594 1 35.28 140 THR B O 1
ATOM 2349 N N . LYS B 1 141 ? 8.922 28.391 23.203 1 38.78 141 LYS B N 1
ATOM 2350 C CA . LYS B 1 141 ? 7.758 27.609 23.609 1 38.78 141 LYS B CA 1
ATOM 2351 C C . LYS B 1 141 ? 7.527 26.438 22.672 1 38.78 141 LYS B C 1
ATOM 2353 O O . LYS B 1 141 ? 7.195 25.344 23.109 1 38.78 141 LYS B O 1
ATOM 2358 N N . ARG B 1 142 ? 7.465 26.578 21.453 1 36.69 142 ARG B N 1
ATOM 2359 C CA . ARG B 1 142 ? 6.871 25.609 20.531 1 36.69 142 ARG B CA 1
ATOM 2360 C C . ARG B 1 142 ? 7.789 24.406 20.328 1 36.69 142 ARG B C 1
ATOM 2362 O O . ARG B 1 142 ? 7.34 23.344 19.922 1 36.69 142 ARG B O 1
ATOM 2369 N N . ILE B 1 143 ? 9.031 24.531 20.609 1 41.75 143 ILE B N 1
ATOM 2370 C CA . ILE B 1 143 ? 9.961 23.406 20.5 1 41.75 143 ILE B CA 1
ATOM 2371 C C . ILE B 1 143 ? 9.688 22.391 21.609 1 41.75 143 ILE B C 1
ATOM 2373 O O . ILE B 1 143 ? 9.906 21.203 21.422 1 41.75 143 ILE B O 1
ATOM 2377 N N . LYS B 1 144 ? 9.266 22.812 22.734 1 38.88 144 LYS B N 1
ATOM 2378 C CA . LYS B 1 144 ? 9.062 21.938 23.891 1 38.88 144 LYS B CA 1
ATOM 2379 C C . LYS B 1 144 ? 7.961 20.922 23.625 1 38.88 144 LYS B C 1
ATOM 2381 O O . LYS B 1 144 ? 8.055 19.766 24.062 1 38.88 144 LYS B O 1
ATOM 2386 N N . GLU B 1 145 ? 6.898 21.328 22.969 1 42.62 145 GLU B N 1
ATOM 2387 C CA . GLU B 1 145 ? 5.824 20.359 22.797 1 42.62 145 GLU B CA 1
ATOM 2388 C C . GLU B 1 145 ? 6.262 19.219 21.891 1 42.62 145 GLU B C 1
ATOM 2390 O O . GLU B 1 145 ? 5.859 18.062 22.078 1 42.62 145 GLU B O 1
ATOM 2395 N N . LEU B 1 146 ? 7.191 19.469 21 1 41.69 146 LEU B N 1
ATOM 2396 C CA . LEU B 1 146 ? 7.676 18.406 20.109 1 41.69 146 LEU B CA 1
ATOM 2397 C C . LEU B 1 146 ? 8.617 17.484 20.859 1 41.69 146 LEU B C 1
ATOM 2399 O O . LEU B 1 146 ? 8.641 16.281 20.609 1 41.69 146 LEU B O 1
ATOM 2403 N N . HIS B 1 147 ? 9.5 17.891 21.781 1 36.59 147 HIS B N 1
ATOM 2404 C CA . HIS B 1 147 ? 10.406 17.016 22.516 1 36.59 147 HIS B CA 1
ATOM 2405 C C . HIS B 1 147 ? 9.641 16.047 23.406 1 36.59 147 HIS B C 1
ATOM 2407 O O . HIS B 1 147 ? 10.055 14.898 23.578 1 36.59 147 HIS B O 1
ATOM 2413 N N . TYR B 1 148 ? 8.578 16.484 24.047 1 34.94 148 TYR B N 1
ATOM 2414 C CA . TYR B 1 148 ? 7.938 15.609 25.031 1 34.94 148 TYR B CA 1
ATOM 2415 C C . TYR B 1 148 ? 7.258 14.438 24.328 1 34.94 148 TYR B C 1
ATOM 2417 O O . TYR B 1 148 ? 7.227 13.328 24.875 1 34.94 148 TYR B O 1
ATOM 2425 N N . SER B 1 149 ? 6.695 14.625 23.234 1 34.16 149 SER B N 1
ATOM 2426 C CA . SER B 1 149 ? 5.988 13.508 22.625 1 34.16 149 SER B CA 1
ATOM 2427 C C . SER B 1 149 ? 6.961 12.477 22.062 1 34.16 149 SER B C 1
ATOM 2429 O O . SER B 1 149 ? 6.555 11.375 21.672 1 34.16 149 SER B O 1
ATOM 2431 N N . ALA B 1 150 ? 8.242 12.758 21.797 1 34.09 150 ALA B N 1
ATOM 2432 C CA . ALA B 1 150 ? 9.203 11.75 21.359 1 34.09 150 ALA B CA 1
ATOM 2433 C C . ALA B 1 150 ? 9.609 10.852 22.516 1 34.09 150 ALA B C 1
ATOM 2435 O O . ALA B 1 150 ? 10.133 9.75 22.312 1 34.09 150 ALA B O 1
ATOM 2436 N N . THR B 1 151 ? 9.555 11.227 23.688 1 32.59 151 THR B N 1
ATOM 2437 C CA . THR B 1 151 ? 10.039 10.398 24.781 1 32.59 151 THR B CA 1
ATOM 2438 C C . THR B 1 151 ? 9.133 9.188 24.984 1 32.59 151 THR B C 1
ATOM 2440 O O . THR B 1 151 ? 9.477 8.266 25.734 1 32.59 151 THR B O 1
ATOM 2443 N N . PHE B 1 152 ? 7.914 9.219 24.562 1 29.88 152 PHE B N 1
ATOM 2444 C CA . PHE B 1 152 ? 7.148 8.047 24.953 1 29.88 152 PHE B CA 1
ATOM 2445 C C . PHE B 1 152 ? 7.504 6.848 24.078 1 29.88 152 PHE B C 1
ATOM 2447 O O . PHE B 1 152 ? 7.078 5.723 24.359 1 29.88 152 PHE B O 1
ATOM 2454 N N . ILE B 1 153 ? 8.055 6.977 22.953 1 29.12 153 ILE B N 1
ATOM 2455 C CA . ILE B 1 153 ? 8.242 5.723 22.219 1 29.12 153 ILE B CA 1
ATOM 2456 C C . ILE B 1 153 ? 9.516 5.031 22.719 1 29.12 153 ILE B C 1
ATOM 2458 O O . ILE B 1 153 ? 10.117 4.238 22 1 29.12 153 ILE B O 1
ATOM 2462 N N . ARG B 1 154 ? 10.141 5.383 23.859 1 22.55 154 ARG B N 1
ATOM 2463 C CA . ARG B 1 154 ? 11.086 4.387 24.344 1 22.55 154 ARG B CA 1
ATOM 2464 C C . ARG B 1 154 ? 10.367 3.188 24.953 1 22.55 154 ARG B C 1
ATOM 2466 O O . ARG B 1 154 ? 9.375 3.35 25.672 1 22.55 154 ARG B O 1
#

Secondary structure (DSSP, 8-state):
--HHHHHHHHHHHHHHHHHHHHHHHHHTT-S--EEEEETTEEEEE-HHHHHHH-HHHHHHHHSS-GGG--SEEEE-S--HHHHHHHHHHHHHS-----TTTHHHHHHHHHHTT-HHHHHHHHHHHHHHHSHHHHTT----HHHHHHHHHHGGG-/--HHHHHHHHHHHHHHHHHHHHHHHHHTT-S--EEEEETTEEEEE-HHHHHHH-HHHHHHHHSS-GGG--SEEEE-S--HHHHHHHHHHHHHS-----TTTHHHHHHHHHHTT-HHHHHHHHHHHHHHHSHHHHHHH--SHHHHHHHHHHGGG-